Protein 7DF2 (pdb70)

Organism: Ramazzottius varieornatus (NCBI:txid947166)

B-factor: mean 29.35, std 10.43, range [14.62, 97.54]

Solvent-accessible surface area: 8679 Å² total; per-residue (Å²): 156,57,93,20,77,21,60,0,51,0,25,0,3,0,20,60,0,32,0,68,14,83,5,67,90,30,119,72,9,29,142,188,80,107,3,15,0,78,0,17,0,19,3,0,17,83,88,18,102,55,100,32,10,55,86,0,0,32,72,102,58,14,88,70,23,20,84,29,102,73,17,83,61,64,10,128,13,103,107,70,23,47,17,6,7,56,37,158,25,17,138,44,1,0,0,0,0,36,0,9,0,46,61,75,182,104,103,32,44,2,0,4,0,68,16,67,2,22,4,98,221,64,69,19,25,136,64,77,188,79,8,138,82,11,108,90,47,56,6,43,5,97,71,39,65,53,1,59,0,47,0,67,22,26,8,4,58,19,91,115,110,65,20,103,130,64,78,1,37,164

Nearest PDB structures (foldseek):
  7df2-assembly1_A  TM=1.006E+00  e=3.113E-34  Ramazzottius varieornatus
  7dbt-assembly2_B  TM=8.990E-01  e=1.710E-14  Ramazzottius varieornatus
  7dbu-assembly2_B  TM=8.997E-01  e=3.386E-14  Ramazzottius varieornatus
  7dbu-assembly1_A  TM=9.051E-01  e=5.726E-14  Ramazzottius varieornatus
  5mwf-assembly6_F  TM=4.921E-01  e=7.693E-05  Homo sapiens

Secondary structure (DSSP, 8-state):
-PPEEEEEEEEEEEEEEE-TTB-TTSSBSSSSS---EEEEEEEESS-TTSPSBTTTB-GGGSEEEEE-SS--SEEEEEEEEEEEEEEEEES-EEEEEEEEEEETTEEEEEEEEEEEE-SSSSPPBSSTTTPPPPPPEEEEBSS-TTSEEEEEEEEEE--GGGPPP-----

Foldseek 3Di:
DDKFFAKKKKKKWFFKWQLVQPFLVRHGQDDPAGFQKWKWKDWQQDQQPFDPDPRGFHRVPTHTQDGGGRDPSMGGTGDMDMAMDAGDIGAKIKIKMWMWGDPDVDTGGSFIWIDIDGDPPPHAAAADVPWDKDPWDFTAGPSGRVITTTMIMTMHHDDNVPHDDDDSHD

Radius of gyration: 16.41 Å; Cα contacts (8 Å, |Δi|>4): 483; chains: 1; bounding box: 31×44×43 Å

Structure (mmCIF, N/CA/C/O backbone):
data_7DF2
#
_entry.id   7DF2
#
_cell.length_a   62.916
_cell.length_b   62.916
_cell.length_c   100.499
_cell.angle_alpha   90.000
_cell.angle_beta   90.000
_cell.angle_gamma   90.000
#
_symmetry.space_group_name_H-M   'P 41 21 2'
#
loop_
_entity.id
_entity.type
_entity.pdbx_description
1 polymer 'C2 domain protein'
2 branched beta-D-glucopyranose-(1-1)-alpha-D-glucopyranose
3 non-polymer 'CALCIUM ION'
4 water water
#
loop_
_atom_site.group_PDB
_atom_site.id
_atom_site.type_symbol
_atom_site.label_atom_id
_atom_site.label_alt_id
_atom_site.label_comp_id
_atom_site.label_asym_id
_atom_site.label_entity_id
_atom_site.label_seq_id
_atom_site.pdbx_PDB_ins_code
_atom_site.Cartn_x
_atom_site.Cartn_y
_atom_site.Cartn_z
_atom_site.occupancy
_atom_site.B_iso_or_equiv
_atom_site.auth_seq_id
_atom_site.auth_comp_id
_atom_site.auth_asym_id
_atom_site.auth_atom_id
_atom_site.pdbx_PDB_model_num
ATOM 1 N N . TYR A 1 34 ? 10.92590 -4.18418 25.69953 1.000 46.57008 35 TYR A N 1
ATOM 2 C CA . TYR A 1 34 ? 10.28519 -3.67085 24.49142 1.000 46.51247 35 TYR A CA 1
ATOM 3 C C . TYR A 1 34 ? 11.09236 -4.03367 23.24580 1.000 35.07031 35 TYR A C 1
ATOM 4 O O . TYR A 1 34 ? 12.32013 -3.98678 23.27027 1.000 41.48000 35 TYR A O 1
ATOM 13 N N . PRO A 1 35 ? 10.39485 -4.37212 22.16289 1.000 36.07707 36 PRO A N 1
ATOM 14 C CA . PRO A 1 35 ? 11.07916 -4.85497 20.95754 1.000 36.69863 36 PRO A CA 1
ATOM 15 C C . PRO A 1 35 ? 11.89934 -3.77121 20.27834 1.000 45.03658 36 PRO A C 1
ATOM 16 O O . PRO A 1 35 ? 11.54833 -2.58934 20.28673 1.000 39.23934 36 PRO A O 1
ATOM 20 N N . LEU A 1 36 ? 13.00208 -4.19354 19.66568 1.000 34.01293 37 LEU A N 1
ATOM 21 C CA . LEU A 1 36 ? 13.84782 -3.27360 18.91684 1.000 36.64558 37 LEU A CA 1
ATOM 22 C C . LEU A 1 36 ? 13.20614 -2.97124 17.56670 1.000 45.27015 37 LEU A C 1
ATOM 23 O O . LEU A 1 36 ? 12.94122 -3.88430 16.77643 1.000 42.14026 37 LEU A O 1
ATOM 28 N N . ILE A 1 37 ? 12.95756 -1.69164 17.30668 1.000 34.92513 38 ILE A N 1
ATOM 29 C CA . ILE A 1 37 ? 12.39036 -1.22467 16.04734 1.000 34.38005 38 ILE A CA 1
ATOM 30 C C . ILE A 1 37 ? 13.53389 -0.69651 15.19491 1.000 32.18411 38 ILE A C 1
ATOM 31 O O . ILE A 1 37 ? 14.22767 0.24709 15.59115 1.000 36.72996 38 ILE A O 1
ATOM 36 N N . THR A 1 38 ? 13.75567 -1.31558 14.03712 1.000 37.45062 39 THR A N 1
ATOM 37 C CA . THR A 1 38 ? 14.84880 -0.92373 13.16183 1.000 37.33793 39 THR A CA 1
ATOM 38 C C . THR A 1 38 ? 14.30049 -0.66507 11.76720 1.000 37.06285 39 THR A C 1
ATOM 39 O O . THR A 1 38 ? 13.18542 -1.06623 11.42288 1.000 48.44040 39 THR A O 1
ATOM 43 N N . GLY A 1 39 ? 15.09896 0.02757 10.97416 1.000 43.21020 40 GLY A N 1
ATOM 44 C CA . GLY A 1 39 ? 14.71154 0.39153 9.63642 1.000 35.55312 40 GLY A CA 1
ATOM 45 C C . GLY A 1 39 ? 14.75885 1.89231 9.50543 1.000 27.79059 40 GLY A C 1
ATOM 46 O O . GLY A 1 39 ? 15.46684 2.57784 10.25266 1.000 28.97258 40 GLY A O 1
ATOM 47 N N . PHE A 1 40 ? 14.00363 2.41145 8.55013 1.000 30.59403 41 PHE A N 1
ATOM 48 C CA . PHE A 1 40 ? 13.93229 3.83731 8.27607 1.000 27.26005 41 PHE A CA 1
ATOM 49 C C . PHE A 1 40 ? 12.47951 4.24152 8.45469 1.000 26.88930 41 PHE A C 1
ATOM 50 O O . PHE A 1 40 ? 11.59845 3.72261 7.76363 1.000 24.34837 41 PHE A O 1
ATOM 58 N N . PHE A 1 41 ? 12.21010 5.09652 9.43511 1.000 24.72389 42 PHE A N 1
ATOM 59 C CA . PHE A 1 41 ? 10.82305 5.43791 9.69139 1.000 23.03565 42 PHE A CA 1
ATOM 60 C C . PHE A 1 41 ? 10.74146 6.85392 10.24802 1.000 22.72218 42 PHE A C 1
ATOM 61 O O . PHE A 1 41 ? 11.73907 7.44473 10.66841 1.000 22.52184 42 PHE A O 1
ATOM 69 N N . ARG A 1 42 ? 9.53506 7.39997 10.19647 1.000 24.51036 43 ARG A N 1
ATOM 70 C CA . ARG A 1 42 ? 9.25578 8.77101 10.58938 1.000 24.62426 43 ARG A CA 1
ATOM 71 C C . ARG A 1 42 ? 8.27890 8.72410 11.74796 1.000 22.06782 43 ARG A C 1
ATOM 72 O O . ARG A 1 42 ? 7.37627 7.88382 11.76285 1.000 22.01399 43 ARG A O 1
ATOM 80 N N . ILE A 1 43 ? 8.48974 9.58746 12.73787 1.000 21.69825 44 ILE A N 1
ATOM 81 C CA . ILE A 1 43 ? 7.60504 9.71633 13.88836 1.000 21.29526 44 ILE A CA 1
ATOM 82 C C . ILE A 1 43 ? 7.00127 11.10860 13.86303 1.000 18.40166 44 ILE A C 1
ATOM 83 O O . ILE A 1 43 ? 7.73431 12.09630 13.76901 1.000 20.89054 44 ILE A O 1
ATOM 88 N N . GLU A 1 44 ? 5.67628 11.18462 13.96083 1.000 20.58912 45 GLU A N 1
ATOM 89 C CA . GLU A 1 44 ? 4.96624 12.45125 14.09580 1.000 19.94601 45 GLU A CA 1
ATOM 90 C C . GLU A 1 44 ? 4.42225 12.55174 15.50713 1.000 21.04808 45 GLU A C 1
ATOM 91 O O . GLU A 1 44 ? 3.86200 11.58133 16.03272 1.000 20.81853 45 GLU A O 1
ATOM 97 N N . MET A 1 45 ? 4.61580 13.71349 16.12604 1.000 21.13277 46 MET A N 1
ATOM 98 C CA . MET A 1 45 ? 4.15635 13.98191 17.48214 1.000 18.07677 46 MET A CA 1
ATOM 99 C C . MET A 1 45 ? 3.20436 15.16494 17.43627 1.000 20.83554 46 MET A C 1
ATOM 100 O O . MET A 1 45 ? 3.59955 16.27306 17.05482 1.000 18.56161 46 MET A O 1
ATOM 105 N N . ASN A 1 46 ? 1.94968 14.92038 17.79511 1.000 19.02428 47 ASN A N 1
ATOM 106 C CA . ASN A 1 46 ? 0.89997 15.93311 17.78582 1.000 18.55462 47 ASN A CA 1
ATOM 107 C C . ASN A 1 46 ? 0.63291 16.34202 19.22767 1.000 19.14739 47 ASN A C 1
ATOM 108 O O . ASN A 1 46 ? 0.19144 15.51738 20.03996 1.000 19.91056 47 ASN A O 1
ATOM 113 N N . VAL A 1 47 ? 0.91814 17.59789 19.55384 1.000 18.98566 48 VAL A N 1
ATOM 114 C CA . VAL A 1 47 ? 0.61930 18.13535 20.87545 1.000 18.32465 48 VAL A CA 1
ATOM 115 C C . VAL A 1 47 ? -0.77486 18.74277 20.80280 1.000 17.50380 48 VAL A C 1
ATOM 116 O O . VAL A 1 47 ? -0.98383 19.77872 20.16772 1.000 17.84146 48 VAL A O 1
ATOM 120 N N . VAL A 1 48 ? -1.73948 18.07455 21.43676 1.000 17.02707 49 VAL A N 1
ATOM 121 C CA . VAL A 1 48 ? -3.14100 18.42783 21.25681 1.000 18.84440 49 VAL A CA 1
ATOM 122 C C . VAL A 1 48 ? -3.51428 19.61269 22.13308 1.000 19.00654 49 VAL A C 1
ATOM 123 O O . VAL A 1 48 ? -4.00392 20.63861 21.64790 1.000 16.95316 49 VAL A O 1
ATOM 127 N N A ARG A 1 49 ? -3.27158 19.49278 23.43496 0.696 19.47315 50 ARG A N 1
ATOM 128 N N B ARG A 1 49 ? -3.30843 19.47677 23.44143 0.304 19.42192 50 ARG A N 1
ATOM 129 C CA A ARG A 1 49 ? -3.58860 20.57270 24.35661 0.696 18.12561 50 ARG A CA 1
ATOM 130 C CA B ARG A 1 49 ? -3.64147 20.53206 24.38760 0.304 18.15910 50 ARG A CA 1
ATOM 131 C C A ARG A 1 49 ? -2.82440 20.34351 25.64870 0.696 15.53676 50 ARG A C 1
ATOM 132 C C B ARG A 1 49 ? -2.83764 20.31177 25.65919 0.304 15.72155 50 ARG A C 1
ATOM 133 O O A ARG A 1 49 ? -2.30313 19.25472 25.90199 0.696 19.09928 50 ARG A O 1
ATOM 134 O O B ARG A 1 49 ? -2.29528 19.22874 25.89383 0.304 19.02108 50 ARG A O 1
ATOM 149 N N A LEU A 1 50 ? -2.76180 21.39530 26.46116 0.696 18.63514 51 LEU A N 1
ATOM 150 N N B LEU A 1 50 ? -2.76439 21.36127 26.47562 0.304 18.66811 51 LEU A N 1
ATOM 151 C CA A LEU A 1 50 ? -2.00551 21.39376 27.70754 0.696 17.45979 51 LEU A CA 1
ATOM 152 C CA B LEU A 1 50 ? -1.99682 21.34732 27.71539 0.304 17.53721 51 LEU A CA 1
ATOM 153 C C A LEU A 1 50 ? -2.90876 21.95972 28.78893 0.696 19.35604 51 LEU A C 1
ATOM 154 C C B LEU A 1 50 ? -2.84619 21.96703 28.81264 0.304 19.40030 51 LEU A C 1
ATOM 155 O O A LEU A 1 50 ? -3.39922 23.08470 28.65206 0.696 19.80667 51 LEU A O 1
ATOM 156 O O B LEU A 1 50 ? -3.24177 23.13264 28.70666 0.304 19.60143 51 LEU A O 1
ATOM 165 N N . ASP A 1 51 ? -3.11718 21.19203 29.86202 1.000 19.93910 52 ASP A N 1
ATOM 166 C CA . ASP A 1 51 ? -3.89666 21.64712 31.01628 1.000 18.76660 52 ASP A CA 1
ATOM 167 C C . ASP A 1 51 ? -2.90647 22.01430 32.11277 1.000 17.48974 52 ASP A C 1
ATOM 168 O O . ASP A 1 51 ? -2.38851 21.13949 32.80614 1.000 20.02010 52 ASP A O 1
ATOM 173 N N . THR A 1 52 ? -2.61723 23.31124 32.24260 1.000 19.68619 53 THR A N 1
ATOM 174 C CA . THR A 1 52 ? -1.74367 23.78511 33.31376 1.000 19.50614 53 THR A CA 1
ATOM 175 C C . THR A 1 52 ? -2.45034 23.82471 34.66031 1.000 20.50229 53 THR A C 1
ATOM 176 O O . THR A 1 52 ? -1.78077 23.95578 35.69612 1.000 22.96747 53 THR A O 1
ATOM 180 N N . GLN A 1 53 ? -3.78309 23.76285 34.65905 1.000 20.43538 54 GLN A N 1
ATOM 181 C CA . GLN A 1 53 ? -4.61003 24.00947 35.83990 1.000 21.77487 54 GLN A CA 1
ATOM 182 C C . GLN A 1 53 ? -4.33468 25.37511 36.46362 1.000 26.42151 54 GLN A C 1
ATOM 183 O O . GLN A 1 53 ? -4.68543 25.61996 37.62970 1.000 24.00729 54 GLN A O 1
ATOM 189 N N . GLY A 1 54 ? -3.71549 26.26377 35.69448 1.000 19.59164 55 GLY A N 1
ATOM 190 C CA . GLY A 1 54 ? -3.34635 27.57880 36.16526 1.000 19.66573 55 GLY A CA 1
ATOM 191 C C . GLY A 1 54 ? -2.19649 27.61931 37.13598 1.000 20.33719 55 GLY A C 1
ATOM 192 O O . GLY A 1 54 ? -2.00124 28.65129 37.78217 1.000 21.34728 55 GLY A O 1
ATOM 193 N N . LYS A 1 55 ? -1.41043 26.54575 37.24528 1.000 18.47245 56 LYS A N 1
ATOM 194 C CA . LYS A 1 55 ? -0.44616 26.42673 38.32871 1.000 19.33024 56 LYS A CA 1
ATOM 195 C C . LYS A 1 55 ? 0.96080 26.14481 37.82221 1.000 19.51377 56 LYS A C 1
ATOM 196 O O . LYS A 1 55 ? 1.16402 25.45432 36.81586 1.000 21.51177 56 LYS A O 1
ATOM 202 N N . SER A 1 56 ? 1.92986 26.64979 38.58028 1.000 18.09368 57 SER A N 1
ATOM 203 C CA . SER A 1 56 ? 3.32658 26.29484 38.45050 1.000 18.57907 57 SER A CA 1
ATOM 204 C C . SER A 1 56 ? 3.54562 24.91377 39.07040 1.000 19.13438 57 SER A C 1
ATOM 205 O O . SER A 1 56 ? 2.67368 24.37330 39.75281 1.000 19.67855 57 SER A O 1
ATOM 208 N N . HIS A 1 57 ? 4.74590 24.35640 38.87779 1.000 18.61251 58 HIS A N 1
ATOM 209 C CA . HIS A 1 57 ? 5.01197 23.01148 39.38289 1.000 19.80448 58 HIS A CA 1
ATOM 210 C C . HIS A 1 57 ? 4.93334 22.93618 40.90634 1.000 21.88029 58 HIS A C 1
ATOM 211 O O . HIS A 1 57 ? 4.74544 21.83909 41.44843 1.000 25.34601 58 HIS A O 1
ATOM 218 N N . THR A 1 58 ? 5.07773 24.06845 41.60567 1.000 18.20015 59 THR A N 1
ATOM 219 C CA . THR A 1 58 ? 4.92995 24.10220 43.06378 1.000 18.03500 59 THR A CA 1
ATOM 220 C C . THR A 1 58 ? 3.49240 23.96335 43.52926 1.000 20.85239 59 THR A C 1
ATOM 221 O O . THR A 1 58 ? 3.26600 23.79268 44.73777 1.000 21.99019 59 THR A O 1
ATOM 225 N N . GLY A 1 59 ? 2.51770 24.11949 42.64128 1.000 19.87980 60 GLY A N 1
ATOM 226 C CA . GLY A 1 59 ? 1.13587 24.22445 43.05275 1.000 21.93889 60 GLY A CA 1
ATOM 227 C C . GLY A 1 59 ? 0.64215 25.63863 43.27800 1.000 20.71866 60 GLY A C 1
ATOM 228 O O . GLY A 1 59 ? -0.57704 25.83212 43.42228 1.000 22.56031 60 GLY A O 1
ATOM 229 N N . LEU A 1 60 ? 1.54320 26.62576 43.32881 1.000 18.29093 61 LEU A N 1
ATOM 230 C CA . LEU A 1 60 ? 1.14405 28.02350 43.32293 1.000 18.96821 61 LEU A CA 1
ATOM 231 C C . LEU A 1 60 ? 0.55665 28.38756 41.96291 1.000 18.18712 61 LEU A C 1
ATOM 232 O O . LEU A 1 60 ? 0.85076 27.74084 40.95300 1.000 21.08840 61 LEU A O 1
ATOM 237 N N . PRO A 1 61 ? -0.27954 29.42303 41.90036 1.000 17.69281 62 PRO A N 1
ATOM 238 C CA . PRO A 1 61 ? -0.69293 29.91808 40.58360 1.000 20.06484 62 PRO A CA 1
ATOM 239 C C . PRO A 1 61 ? 0.52065 30.43897 39.83260 1.000 17.35980 62 PRO A C 1
ATOM 240 O O . PRO A 1 61 ? 1.49597 30.89673 40.43748 1.000 19.29421 62 PRO A O 1
ATOM 244 N N . CYS A 1 62 ? 0.46482 30.34510 38.49928 1.000 19.64959 63 CYS A N 1
ATOM 245 C CA . CYS A 1 62 ? 1.55084 30.88604 37.68129 1.000 20.62730 63 CYS A CA 1
ATOM 246 C C . CYS A 1 62 ? 1.85757 32.32298 38.06178 1.000 19.18608 63 CYS A C 1
ATOM 247 O O . CYS A 1 62 ? 3.00028 32.66314 38.38036 1.000 21.35485 63 CYS A O 1
ATOM 250 N N . ASP A 1 63 ? 0.83073 33.17136 38.04394 1.000 18.66732 64 ASP A N 1
ATOM 251 C CA . ASP A 1 63 ? 0.92448 34.57504 38.42505 1.000 18.59822 64 ASP A CA 1
ATOM 252 C C . ASP A 1 63 ? -0.16636 34.86544 39.44117 1.000 19.49604 64 ASP A C 1
ATOM 253 O O . ASP A 1 63 ? -1.17808 34.16737 39.49391 1.000 23.32857 64 ASP A O 1
ATOM 258 N N . ILE A 1 64 ? 0.01925 35.92405 40.23194 1.000 20.21995 65 ILE A N 1
ATOM 259 C CA . ILE A 1 64 ? -0.94297 36.17257 41.30303 1.000 19.89129 65 ILE A CA 1
ATOM 260 C C . ILE A 1 64 ? -2.22046 36.82524 40.77749 1.000 24.20840 65 ILE A C 1
ATOM 261 O O . ILE A 1 64 ? -3.32802 36.44328 41.17608 1.000 27.42172 65 ILE A O 1
ATOM 266 N N . PHE A 1 65 ? -2.09753 37.78895 39.86423 1.000 26.67636 66 PHE A N 1
ATOM 267 C CA . PHE A 1 65 ? -3.23623 38.59994 39.44775 1.000 27.17284 66 PHE A CA 1
ATOM 268 C C . PHE A 1 65 ? -3.66918 38.37328 38.00990 1.000 30.76327 66 PHE A C 1
ATOM 269 O O . PHE A 1 65 ? -4.61148 39.03370 37.55656 1.000 29.49566 66 PHE A O 1
ATOM 277 N N . ASP A 1 66 ? -3.00885 37.48804 37.27000 1.000 22.79211 67 ASP A N 1
ATOM 278 C CA . ASP A 1 66 ? -3.47042 37.16719 35.92595 1.000 23.48184 67 ASP A CA 1
ATOM 279 C C . ASP A 1 66 ? -3.07168 35.72850 35.60931 1.000 23.48982 67 ASP A C 1
ATOM 280 O O . ASP A 1 66 ? -2.54141 35.01068 36.46201 1.000 22.19636 67 ASP A O 1
ATOM 285 N N . LYS A 1 67 ? -3.35552 35.29949 34.38109 1.000 23.23759 68 LYS A N 1
ATOM 286 C CA . LYS A 1 67 ? -3.24617 33.89508 34.01398 1.000 24.15354 68 LYS A CA 1
ATOM 287 C C . LYS A 1 67 ? -1.83057 33.53580 33.55679 1.000 19.11361 68 LYS A C 1
ATOM 288 O O . LYS A 1 67 ? -0.93801 34.38168 33.46022 1.000 21.54192 68 LYS A O 1
ATOM 294 N N A CYS A 1 68 ? -1.61314 32.24084 33.30295 0.695 19.18886 69 CYS A N 1
ATOM 295 N N B CYS A 1 68 ? -1.65152 32.25620 33.24768 0.305 19.26453 69 CYS A N 1
ATOM 296 C CA A CYS A 1 68 ? -0.28766 31.79576 32.89204 0.695 19.94035 69 CYS A CA 1
ATOM 297 C CA B CYS A 1 68 ? -0.37680 31.73055 32.79085 0.305 20.15595 69 CYS A CA 1
ATOM 298 C C A CYS A 1 68 ? 0.05979 32.37352 31.52090 0.695 21.88106 69 CYS A C 1
ATOM 299 C C B CYS A 1 68 ? 0.04317 32.38176 31.47601 0.305 21.83194 69 CYS A C 1
ATOM 300 O O A CYS A 1 68 ? -0.81163 32.65447 30.69792 0.695 21.19023 69 CYS A O 1
ATOM 301 O O B CYS A 1 68 ? -0.79246 32.72727 30.63979 0.305 21.27185 69 CYS A O 1
ATOM 306 N N . ASP A 1 69 ? 1.35860 32.53922 31.28148 1.000 17.56837 70 ASP A N 1
ATOM 307 C CA . ASP A 1 69 ? 1.90180 33.06957 30.02584 1.000 17.98532 70 ASP A CA 1
ATOM 308 C C . ASP A 1 69 ? 2.77803 31.99013 29.41441 1.000 20.07310 70 ASP A C 1
ATOM 309 O O . ASP A 1 69 ? 4.01446 32.05742 29.48417 1.000 19.04267 70 ASP A O 1
ATOM 314 N N . PRO A 1 70 ? 2.16675 30.96257 28.82666 1.000 19.98378 71 PRO A N 1
ATOM 315 C CA . PRO A 1 70 ? 2.90469 29.72893 28.54540 1.000 19.81152 71 PRO A CA 1
ATOM 316 C C . PRO A 1 70 ? 3.81285 29.85625 27.33208 1.000 19.79633 71 PRO A C 1
ATOM 317 O O . PRO A 1 70 ? 3.43301 30.39907 26.28742 1.000 21.28249 71 PRO A O 1
ATOM 321 N N . LYS A 1 71 ? 5.03635 29.37837 27.49894 1.000 17.48592 72 LYS A N 1
ATOM 322 C CA . LYS A 1 71 ? 5.90863 29.02540 26.39037 1.000 19.12208 72 LYS A CA 1
ATOM 323 C C . LYS A 1 71 ? 6.03536 27.51272 26.44495 1.000 18.16182 72 LYS A C 1
ATOM 324 O O . LYS A 1 71 ? 6.48658 26.96182 27.45777 1.000 18.99302 72 LYS A O 1
ATOM 330 N N . ILE A 1 72 ? 5.60711 26.84233 25.38213 1.000 16.15012 73 ILE A N 1
ATOM 331 C CA . ILE A 1 72 ? 5.51780 25.38845 25.35888 1.000 17.84993 73 ILE A CA 1
ATOM 332 C C . ILE A 1 72 ? 6.39732 24.88545 24.22848 1.000 18.31198 73 ILE A C 1
ATOM 333 O O . ILE A 1 72 ? 6.24385 25.31818 23.08302 1.000 19.13802 73 ILE A O 1
ATOM 338 N N . ILE A 1 73 ? 7.32419 23.98822 24.54987 1.000 16.88025 74 ILE A N 1
ATOM 339 C CA . ILE A 1 73 ? 8.30180 23.49356 23.58481 1.000 16.98985 74 ILE A CA 1
ATOM 340 C C . ILE A 1 73 ? 8.27380 21.97024 23.58788 1.000 18.72212 74 ILE A C 1
ATOM 341 O O . ILE A 1 73 ? 7.91521 21.33931 24.58575 1.000 18.81124 74 ILE A O 1
ATOM 346 N N . ALA A 1 74 ? 8.63419 21.37390 22.44765 1.000 17.47155 75 ALA A N 1
ATOM 347 C CA . ALA A 1 74 ? 8.48928 19.93438 22.26175 1.000 17.75539 75 ALA A CA 1
ATOM 348 C C . ALA A 1 74 ? 9.66163 19.36239 21.47602 1.000 17.51014 75 ALA A C 1
ATOM 349 O O . ALA A 1 74 ? 10.31773 20.05428 20.69087 1.000 19.65962 75 ALA A O 1
ATOM 351 N N . PHE A 1 75 ? 9.90236 18.06919 21.68891 1.000 18.47595 76 PHE A N 1
ATOM 352 C CA . PHE A 1 75 ? 10.99198 17.36309 21.02217 1.000 20.11736 76 PHE A CA 1
ATOM 353 C C . PHE A 1 75 ? 10.67826 15.87204 20.99282 1.000 21.11803 76 PHE A C 1
ATOM 354 O O . PHE A 1 75 ? 10.14950 15.33250 21.96851 1.000 19.78973 76 PHE A O 1
ATOM 362 N N . ILE A 1 76 ? 10.99938 15.21097 19.87719 1.000 17.66374 77 ILE A N 1
ATOM 363 C CA . ILE A 1 76 ? 10.91065 13.75444 19.78230 1.000 18.70928 77 ILE A CA 1
ATOM 364 C C . ILE A 1 76 ? 12.30194 13.21040 20.09238 1.000 21.35352 77 ILE A C 1
ATOM 365 O O . ILE A 1 76 ? 13.23557 13.40614 19.30291 1.000 22.07270 77 ILE A O 1
ATOM 370 N N . ASP A 1 77 ? 12.44802 12.53236 21.24043 1.000 20.72192 78 ASP A N 1
ATOM 371 C CA . ASP A 1 77 ? 13.75977 12.08771 21.73207 1.000 22.10292 78 ASP A CA 1
ATOM 372 C C . ASP A 1 77 ? 13.98089 10.62316 21.35415 1.000 24.94125 78 ASP A C 1
ATOM 373 O O . ASP A 1 77 ? 13.55772 9.70953 22.06926 1.000 24.91686 78 ASP A O 1
ATOM 378 N N . THR A 1 78 ? 14.69513 10.39816 20.25685 1.000 23.00993 79 THR A N 1
ATOM 379 C CA . THR A 1 78 ? 14.97613 9.04392 19.80355 1.000 27.02797 79 THR A CA 1
ATOM 380 C C . THR A 1 78 ? 16.24817 8.45750 20.40225 1.000 31.20996 79 THR A C 1
ATOM 381 O O . THR A 1 78 ? 16.55240 7.28899 20.13496 1.000 32.05479 79 THR A O 1
ATOM 385 N N . GLU A 1 79 ? 16.99203 9.22663 21.19070 1.000 28.95865 80 GLU A N 1
ATOM 386 C CA . GLU A 1 79 ? 18.33289 8.83997 21.62129 1.000 33.16033 80 GLU A CA 1
ATOM 387 C C . GLU A 1 79 ? 18.47537 8.64304 23.12248 1.000 33.41152 80 GLU A C 1
ATOM 388 O O . GLU A 1 79 ? 19.17482 7.71851 23.55296 1.000 32.93067 80 GLU A O 1
ATOM 394 N N . LYS A 1 80 ? 17.84666 9.48379 23.94722 1.000 26.90012 81 LYS A N 1
ATOM 395 C CA . LYS A 1 80 ? 18.06577 9.44385 25.39829 1.000 27.00195 81 LYS A CA 1
ATOM 396 C C . LYS A 1 80 ? 16.75597 9.38539 26.18878 1.000 27.17647 81 LYS A C 1
ATOM 397 O O . LYS A 1 80 ? 16.54535 10.16711 27.12272 1.000 31.57338 81 LYS A O 1
ATOM 403 N N . PRO A 1 81 ? 15.87076 8.42790 25.87637 1.000 28.93350 82 PRO A N 1
ATOM 404 C CA . PRO A 1 81 ? 14.51671 8.47292 26.44733 1.000 25.40929 82 PRO A CA 1
ATOM 405 C C . PRO A 1 81 ? 14.47336 8.27985 27.95097 1.000 29.64331 82 PRO A C 1
ATOM 406 O O . PRO A 1 81 ? 13.47760 8.65798 28.57951 1.000 32.45075 82 PRO A O 1
ATOM 410 N N . ASN A 1 82 ? 15.50468 7.69685 28.54559 1.000 33.02167 83 ASN A N 1
ATOM 411 C CA . ASN A 1 82 ? 15.50844 7.44781 29.97576 1.000 35.99503 83 ASN A CA 1
ATOM 412 C C . ASN A 1 82 ? 16.27700 8.49871 30.75711 1.000 37.19724 83 ASN A C 1
ATOM 413 O O . ASN A 1 82 ? 16.27470 8.45158 31.99071 1.000 41.19628 83 ASN A O 1
ATOM 418 N N . ASN A 1 83 ? 16.91101 9.45096 30.08088 1.000 31.48611 84 ASN A N 1
ATOM 419 C CA . ASN A 1 83 ? 17.73782 10.43714 30.75803 1.000 28.11400 84 ASN A CA 1
ATOM 420 C C . ASN A 1 83 ? 16.89830 11.60682 31.25391 1.000 38.30649 84 ASN A C 1
ATOM 421 O O . ASN A 1 83 ? 15.77810 11.84469 30.79217 1.000 34.52519 84 ASN A O 1
ATOM 426 N N . ASP A 1 84 ? 17.46967 12.34635 32.20274 1.000 31.75294 85 ASP A N 1
ATOM 427 C CA . ASP A 1 84 ? 16.77755 13.48129 32.79602 1.000 32.68723 85 ASP A CA 1
ATOM 428 C C . ASP A 1 84 ? 16.47766 14.54789 31.74874 1.000 30.21557 85 ASP A C 1
ATOM 429 O O . ASP A 1 84 ? 17.17693 14.67462 30.73934 1.000 33.81319 85 ASP A O 1
ATOM 434 N N . PHE A 1 85 ? 15.43588 15.33492 32.01653 1.000 30.28943 86 PHE A N 1
ATOM 435 C CA . PHE A 1 85 ? 15.17535 16.51913 31.21379 1.000 26.79381 86 PHE A CA 1
ATOM 436 C C . PHE A 1 85 ? 16.35518 17.47815 31.30450 1.000 30.13118 86 PHE A C 1
ATOM 437 O O . PHE A 1 85 ? 17.02182 17.58454 32.33952 1.000 30.39008 86 PHE A O 1
ATOM 445 N N . GLY A 1 86 ? 16.61512 18.17976 30.20512 1.000 23.75999 87 GLY A N 1
ATOM 446 C CA . GLY A 1 86 ? 17.75950 19.06467 30.14772 1.000 28.84222 87 GLY A CA 1
ATOM 447 C C . GLY A 1 86 ? 18.95387 18.42587 29.46347 1.000 35.87240 87 GLY A C 1
ATOM 448 O O . GLY A 1 86 ? 18.79515 17.53637 28.61705 1.000 30.64536 87 GLY A O 1
ATOM 449 N N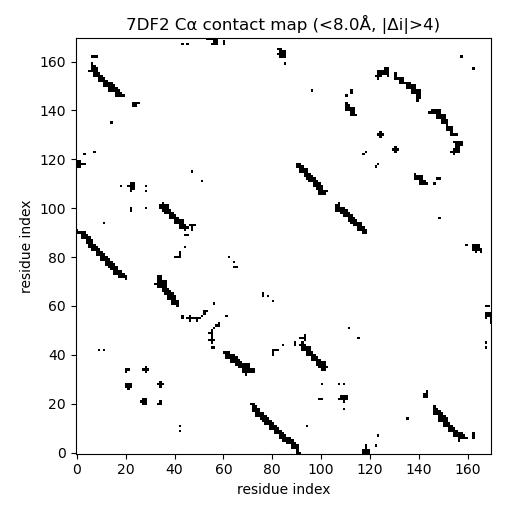 . GLY A 1 87 ? 20.16000 18.85746 29.84901 1.000 37.28521 88 GLY A N 1
ATOM 450 C CA . GLY A 1 87 ? 21.35972 18.48525 29.11434 1.000 39.36916 88 GLY A CA 1
ATOM 451 C C . GLY A 1 87 ? 21.63903 16.99610 29.07782 1.000 38.60584 88 GLY A C 1
ATOM 452 O O . GLY A 1 87 ? 22.32327 16.51737 28.16892 1.000 45.24295 88 GLY A O 1
ATOM 453 N N . ASP A 1 88 ? 21.11756 16.24152 30.05036 1.000 36.59470 89 ASP A N 1
ATOM 454 C CA . ASP A 1 88 ? 21.34765 14.79869 30.05869 1.000 39.70133 89 ASP A CA 1
ATOM 455 C C . ASP A 1 88 ? 20.68856 14.10077 28.87597 1.000 34.34093 89 ASP A C 1
ATOM 456 O O . ASP A 1 88 ? 21.11356 13.00414 28.49262 1.000 34.14806 89 ASP A O 1
ATOM 461 N N . SER A 1 89 ? 19.63920 14.69052 28.30579 1.000 34.01940 90 SER A N 1
ATOM 462 C CA . SER A 1 89 ? 18.95184 14.08899 27.16609 1.000 33.88689 90 SER A CA 1
ATOM 463 C C . SER A 1 89 ? 19.05906 14.96353 25.92618 1.000 34.34587 90 SER A C 1
ATOM 464 O O . SER A 1 89 ? 19.63127 14.53802 24.91441 1.000 31.79716 90 SER A O 1
ATOM 467 N N . VAL A 1 90 ? 18.52008 16.17491 25.98055 1.000 27.17901 91 VAL A N 1
ATOM 468 C CA . VAL A 1 90 ? 18.57117 17.12347 24.87619 1.000 28.98536 91 VAL A CA 1
ATOM 469 C C . VAL A 1 90 ? 18.40073 18.52193 25.45143 1.000 26.30522 91 VAL A C 1
ATOM 470 O O . VAL A 1 90 ? 17.44805 18.77065 26.20625 1.000 27.72407 91 VAL A O 1
ATOM 474 N N . PRO A 1 91 ? 19.29295 19.45490 25.12860 1.000 30.46021 92 PRO A N 1
ATOM 475 C CA . PRO A 1 91 ? 19.16170 20.81551 25.65643 1.000 29.88154 92 PRO A CA 1
ATOM 476 C C . PRO A 1 91 ? 17.85042 21.44592 25.21929 1.000 29.76199 92 PRO A C 1
ATOM 477 O O . PRO A 1 91 ? 17.38585 21.23577 24.09755 1.000 27.15719 92 PRO A O 1
ATOM 481 N N . TYR A 1 92 ? 17.25576 22.23002 26.12362 1.000 30.61325 93 TYR A N 1
ATOM 482 C CA . TYR A 1 92 ? 15.97485 22.86608 25.83022 1.000 29.04255 93 TYR A CA 1
ATOM 483 C C . TYR A 1 92 ? 16.05484 23.75049 24.59385 1.000 31.40582 93 TYR A C 1
ATOM 484 O O . TYR A 1 92 ? 15.05940 23.90584 23.87272 1.000 27.10061 93 TYR A O 1
ATOM 493 N N . SER A 1 93 ? 17.23399 24.31398 24.30997 1.000 29.43691 94 SER A N 1
ATOM 494 C CA . SER A 1 93 ? 17.39291 25.13542 23.11196 1.000 30.82062 94 SER A CA 1
ATOM 495 C C . SER A 1 93 ? 17.17009 24.35402 21.81970 1.000 29.01052 94 SER A C 1
ATOM 496 O O . SER A 1 93 ? 16.97510 24.96703 20.76633 1.000 31.27411 94 SER A O 1
ATOM 499 N N . ASN A 1 94 ? 17.20692 23.02560 21.86073 1.000 26.51674 95 ASN A N 1
ATOM 500 C CA . ASN A 1 94 ? 16.97291 22.22414 20.66756 1.000 28.57016 95 ASN A CA 1
ATOM 501 C C . ASN A 1 94 ? 15.51532 21.81431 20.4957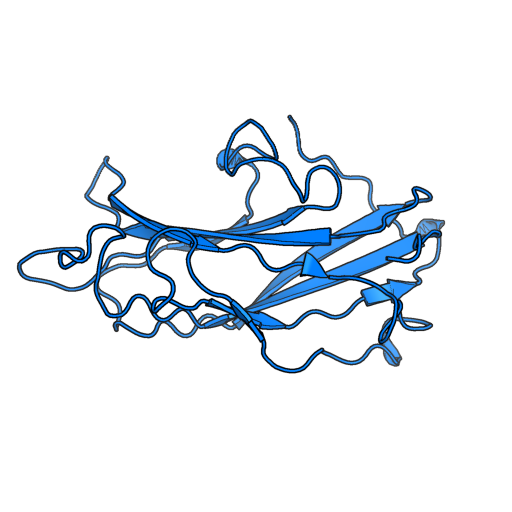3 1.000 25.60254 95 ASN A C 1
ATOM 502 O O . ASN A 1 94 ? 15.16767 21.24409 19.45447 1.000 25.59002 95 ASN A O 1
ATOM 507 N N . TYR A 1 95 ? 14.66322 22.07906 21.48253 1.000 27.36412 96 TYR A N 1
ATOM 508 C CA . TYR A 1 95 ? 13.24531 21.79656 21.31719 1.000 22.40932 96 TYR A CA 1
ATOM 509 C C . TYR A 1 95 ? 12.63335 22.75027 20.29220 1.000 21.79168 96 TYR A C 1
ATOM 510 O O . TYR A 1 95 ? 13.18108 23.81318 19.98084 1.000 23.59852 96 TYR A O 1
ATOM 519 N N . ILE A 1 96 ? 11.46126 22.37860 19.78990 1.000 21.66376 97 ILE A N 1
ATOM 520 C CA . ILE A 1 96 ? 10.69083 23.21633 18.87159 1.000 20.08280 97 ILE A CA 1
ATOM 521 C C . ILE A 1 96 ? 9.64670 23.98839 19.66938 1.000 20.27367 97 ILE A C 1
ATOM 522 O O . ILE A 1 96 ? 8.86170 23.38370 20.41183 1.000 21.20868 97 ILE A O 1
ATOM 527 N N . THR A 1 97 ? 9.59992 25.31350 19.49960 1.000 19.38714 98 THR A N 1
ATOM 528 C CA . THR A 1 97 ? 8.58999 26.12141 20.18627 1.000 18.25995 98 THR A CA 1
ATOM 529 C C . THR A 1 97 ? 7.24367 25.97771 19.47883 1.000 19.99813 98 THR A C 1
ATOM 530 O O . THR A 1 97 ? 7.13152 26.25057 18.27753 1.000 21.52327 98 THR A O 1
ATOM 534 N N . LEU A 1 98 ? 6.22414 25.54708 20.22230 1.000 18.22649 99 LEU A N 1
ATOM 535 C CA . LEU A 1 98 ? 4.87340 25.39640 19.70341 1.000 19.62534 99 LEU A CA 1
ATOM 536 C C . LEU A 1 98 ? 3.94843 26.53933 20.08961 1.000 20.52640 99 LEU A C 1
ATOM 537 O O . LEU A 1 98 ? 3.09367 26.93345 19.28713 1.000 21.23037 99 LEU A O 1
ATOM 542 N N . VAL A 1 99 ? 4.07846 27.05598 21.31232 1.000 18.56504 100 VAL A N 1
ATOM 543 C CA . VAL A 1 99 ? 3.23345 28.11490 21.84232 1.000 18.13751 100 VAL A CA 1
ATOM 544 C C . VAL A 1 99 ? 4.13091 29.12124 22.54326 1.000 18.84310 100 VAL A C 1
ATOM 545 O O . VAL A 1 99 ? 5.04315 28.74152 23.28474 1.000 19.77621 100 VAL A O 1
ATOM 549 N N . ASP A 1 100 ? 3.86704 30.40895 22.32549 1.000 19.14061 101 ASP A N 1
ATOM 550 C CA . ASP A 1 100 ? 4.55526 31.46017 23.08889 1.000 20.41312 101 ASP A CA 1
ATOM 551 C C . ASP A 1 100 ? 3.54127 32.58084 23.29620 1.000 28.81895 101 ASP A C 1
ATOM 552 O O . ASP A 1 100 ? 3.44572 33.50038 22.47186 1.000 28.80379 101 ASP A O 1
ATOM 557 N N . ALA A 1 101 ? 2.78661 32.49634 24.39407 1.000 20.12837 102 ALA A N 1
ATOM 558 C CA . ALA A 1 101 ? 1.55964 33.27487 24.52864 1.000 22.61159 102 ALA A CA 1
ATOM 559 C C . ALA A 1 101 ? 1.45512 33.89931 25.90810 1.000 22.26379 102 ALA A C 1
ATOM 560 O O . ALA A 1 101 ? 2.22347 33.58995 26.82616 1.000 25.11981 102 ALA A O 1
ATOM 562 N N . ASN A 1 102 ? 0.44854 34.76358 26.05719 1.000 23.27443 103 ASN A N 1
ATOM 563 C CA . ASN A 1 102 ? 0.25827 35.52939 27.28070 1.000 19.95060 103 ASN A CA 1
ATOM 564 C C . ASN A 1 102 ? -1.16967 35.40924 27.79005 1.000 23.51632 103 ASN A C 1
ATOM 565 O O . ASN A 1 102 ? -2.13161 35.48068 27.01160 1.000 23.18745 103 ASN A O 1
ATOM 570 N N . ASN A 1 103 ? -1.28236 35.22320 29.10630 1.000 19.03544 104 ASN A N 1
ATOM 571 C CA . ASN A 1 103 ? -2.54454 35.18240 29.84638 1.000 20.39070 104 ASN A CA 1
ATOM 572 C C . ASN A 1 103 ? -3.57295 34.28491 29.16092 1.000 28.18294 104 ASN A C 1
ATOM 573 O O . ASN A 1 103 ? -4.67068 34.70236 28.79494 1.000 28.13566 104 ASN A O 1
ATOM 578 N N . THR A 1 104 ? -3.20151 33.01754 29.02263 1.000 22.53438 105 THR A N 1
ATOM 579 C CA . THR A 1 104 ? -4.04844 32.05324 28.33417 1.000 25.53161 105 THR A CA 1
ATOM 580 C C . THR A 1 104 ? -4.98132 31.36407 29.32010 1.000 25.42130 105 THR A C 1
ATOM 581 O O . THR A 1 104 ? -4.73855 31.37006 30.52923 1.000 22.26213 105 THR A O 1
ATOM 585 N N . PRO A 1 105 ? -6.06198 30.74891 28.83554 1.000 24.79936 106 PRO A N 1
ATOM 586 C CA . PRO A 1 105 ? -6.87368 29.89023 29.70680 1.000 22.84290 106 PRO A CA 1
ATOM 587 C C . PRO A 1 105 ? -6.03010 28.75546 30.26753 1.000 23.28070 106 PRO A C 1
ATOM 588 O O . PRO A 1 105 ? -4.97420 28.41164 29.73135 1.000 23.67200 106 PRO A O 1
ATOM 592 N N . ASP A 1 106 ? -6.50556 28.18020 31.37304 1.000 22.42857 107 ASP A N 1
ATOM 593 C CA . ASP A 1 106 ? -5.76072 27.10168 32.01454 1.000 21.23619 107 ASP A CA 1
ATOM 594 C C . ASP A 1 106 ? -5.57115 25.91365 31.07794 1.000 23.18997 107 ASP A C 1
ATOM 595 O O . ASP A 1 106 ? -4.53239 25.24352 31.12134 1.000 23.26565 107 ASP A O 1
ATOM 600 N N . VAL A 1 107 ? -6.56386 25.62655 30.23650 1.000 21.80358 108 VAL A N 1
ATOM 601 C CA . VAL A 1 107 ? -6.43732 24.60515 29.19954 1.000 20.26970 108 VAL A CA 1
ATOM 602 C C . VAL A 1 107 ? -6.08359 25.31350 27.90324 1.000 21.40874 108 VAL A C 1
ATOM 603 O O . VAL A 1 107 ? -6.88084 26.09897 27.37270 1.000 21.96449 108 VAL A O 1
ATOM 607 N N . VAL A 1 108 ? -4.87947 25.04819 27.40502 1.000 18.87294 109 VAL A N 1
ATOM 608 C CA . VAL A 1 108 ? -4.35653 25.68656 26.20548 1.000 19.02998 109 VAL A CA 1
ATOM 609 C C . VAL A 1 108 ? -4.56033 24.72367 25.04467 1.000 18.37624 109 VAL A C 1
ATOM 610 O O . VAL A 1 108 ? -3.95891 23.64638 25.02198 1.000 18.46290 109 VAL A O 1
ATOM 614 N N . GLU A 1 109 ? -5.39110 25.10921 24.08070 1.000 21.76778 110 GLU A N 1
ATOM 615 C CA . GLU A 1 109 ? -5.56982 24.31431 22.86937 1.000 18.64274 110 GLU A CA 1
ATOM 616 C C . GLU A 1 109 ? -4.42982 24.60442 21.91025 1.000 19.38149 110 GLU A C 1
ATOM 617 O O . GLU A 1 109 ? -4.15872 25.76646 21.60344 1.000 23.07615 110 GLU A O 1
ATOM 623 N N . ILE A 1 110 ? -3.76570 23.54895 21.43427 1.000 16.89562 111 ILE A N 1
ATOM 624 C CA . ILE A 1 110 ? -2.48425 23.71203 20.74842 1.000 16.69111 111 ILE A CA 1
ATOM 625 C C . ILE A 1 110 ? -2.54253 23.15897 19.33041 1.000 18.90500 111 ILE A C 1
ATOM 626 O O . ILE A 1 110 ? -2.35680 23.90910 18.36851 1.000 22.43379 111 ILE A O 1
ATOM 631 N N . ASP A 1 111 ? -2.77540 21.85205 19.19996 1.000 17.77363 112 ASP A N 1
ATOM 632 C CA . ASP A 1 111 ? -2.80578 21.11844 17.91891 1.000 14.86739 112 ASP A CA 1
ATOM 633 C C . ASP A 1 111 ? -1.68809 21.54216 16.96846 1.000 19.71618 112 ASP A C 1
ATOM 634 O O . ASP A 1 111 ? -1.92093 21.91868 15.81820 1.000 20.04913 112 ASP A O 1
ATOM 639 N N . LYS A 1 112 ? -0.45219 21.44397 17.45379 1.000 18.50394 113 LYS A N 1
ATOM 640 C CA . LYS A 1 112 ? 0.71729 21.58304 16.59000 1.000 17.10815 113 LYS A CA 1
ATOM 641 C C . LYS A 1 112 ? 1.44198 20.24501 16.50562 1.000 22.61323 113 LYS A C 1
ATOM 642 O O . LYS A 1 112 ? 1.32093 19.38643 17.38618 1.000 19.93755 113 LYS A O 1
ATOM 648 N N . THR A 1 113 ? 2.22214 20.07070 15.43670 1.000 18.96221 114 THR A N 1
ATOM 649 C CA . THR A 1 113 ? 2.81414 18.76624 15.16003 1.000 19.57367 114 THR A CA 1
ATOM 650 C C . THR A 1 113 ? 4.26330 18.93341 14.72793 1.000 20.87850 114 THR A C 1
ATOM 651 O O . THR A 1 113 ? 4.57986 19.85300 13.96375 1.000 22.23465 114 THR A O 1
ATOM 655 N N . ILE A 1 114 ? 5.14114 18.05610 15.23479 1.000 16.79409 115 ILE A N 1
ATOM 656 C CA . ILE A 1 114 ? 6.53646 18.00654 14.81064 1.000 16.97338 115 ILE A CA 1
ATOM 657 C C . ILE A 1 114 ? 6.85053 16.57911 14.38252 1.000 17.78301 115 ILE A C 1
ATOM 658 O O . ILE A 1 114 ? 6.11197 15.63642 14.68246 1.000 20.19584 115 ILE A O 1
ATOM 663 N N . SER A 1 115 ? 7.93745 16.41988 13.62397 1.000 19.43326 116 SER A N 1
ATOM 664 C CA . SER A 1 115 ? 8.31672 15.06707 13.23817 1.000 19.45940 116 SER A CA 1
ATOM 665 C C . SER A 1 115 ? 9.83190 14.90337 13.22648 1.000 21.91357 116 SER A C 1
ATOM 666 O O . SER A 1 115 ? 10.59755 15.87213 13.16938 1.000 21.93688 116 SER A O 1
ATOM 669 N N . ARG A 1 116 ? 10.24629 13.63998 13.29863 1.000 19.90432 117 ARG A N 1
ATOM 670 C CA . ARG A 1 116 ? 11.65123 13.27403 13.31834 1.000 21.83907 117 ARG A CA 1
ATOM 671 C C . ARG A 1 116 ? 11.78671 11.86537 12.77298 1.000 20.71239 117 ARG A C 1
ATOM 672 O O . ARG A 1 116 ? 10.89679 11.03082 12.95500 1.000 22.26014 117 ARG A O 1
ATOM 680 N N . ASP A 1 117 ? 12.91542 11.60170 12.11559 1.000 21.62896 118 ASP A N 1
ATOM 681 C CA . ASP A 1 117 ? 13.14720 10.31816 11.47319 1.000 21.89243 118 ASP A CA 1
ATOM 682 C C . ASP A 1 117 ? 14.20078 9.50750 12.21145 1.000 20.99956 118 ASP A C 1
ATOM 683 O O . ASP A 1 117 ? 15.10803 10.05677 12.84689 1.000 24.57771 118 ASP A O 1
ATOM 688 N N . VAL A 1 118 ? 14.08646 8.18863 12.07696 1.000 19.58146 119 VAL A N 1
ATOM 689 C CA . VAL A 1 118 ? 15.09977 7.24357 12.53056 1.000 22.93054 119 VAL A CA 1
ATOM 690 C C . VAL A 1 118 ? 15.65630 6.59061 11.27588 1.000 29.04542 119 VAL A C 1
ATOM 691 O O . VAL A 1 118 ? 14.89624 6.03514 10.47550 1.000 29.41714 119 VAL A O 1
ATOM 695 N N . CYS A 1 119 ? 16.97089 6.65513 11.09400 1.000 27.34494 120 CYS A N 1
ATOM 696 C CA . CYS A 1 119 ? 17.56559 6.28552 9.80903 1.000 27.32742 120 CYS A CA 1
ATOM 697 C C . CYS A 1 119 ? 18.56637 5.13741 9.97532 1.000 26.88270 120 CYS A C 1
ATOM 698 O O . CYS A 1 119 ? 19.78022 5.34030 9.95212 1.000 34.06704 120 CYS A O 1
ATOM 701 N N . GLY A 1 120 ? 18.04437 3.92311 10.11291 1.000 28.95653 121 GLY A N 1
ATOM 702 C CA . GLY A 1 120 ? 18.85204 2.72680 10.11090 1.000 31.46847 121 GLY A CA 1
ATOM 703 C C . GLY A 1 120 ? 19.27906 2.26591 11.48323 1.000 35.17010 121 GLY A C 1
ATOM 704 O O . GLY A 1 120 ? 19.71862 1.12173 11.63072 1.000 32.91406 121 GLY A O 1
ATOM 705 N N A LYS A 1 121 ? 19.17820 3.12808 12.48827 0.510 30.36348 122 LYS A N 1
ATOM 706 N N B LYS A 1 121 ? 19.16698 3.12401 12.49181 0.490 30.36492 122 LYS A N 1
ATOM 707 C CA A LYS A 1 121 ? 19.42001 2.70802 13.85368 0.510 33.83482 122 LYS A CA 1
ATOM 708 C CA B LYS A 1 121 ? 19.42275 2.70959 13.85801 0.490 33.83118 122 LYS A CA 1
ATOM 709 C C A LYS A 1 121 ? 18.22442 1.90588 14.35811 0.510 39.22276 122 LYS A C 1
ATOM 710 C C B LYS A 1 121 ? 18.20176 1.98339 14.41319 0.490 39.18256 122 LYS A C 1
ATOM 711 O O A LYS A 1 121 ? 17.14640 1.89525 13.75432 0.510 44.59795 122 LYS A O 1
ATOM 712 O O B LYS A 1 121 ? 17.08615 2.10101 13.89705 0.490 45.10209 122 LYS A O 1
ATOM 723 N N . GLY A 1 122 ? 18.42911 1.20509 15.46406 1.000 34.61956 123 GLY A N 1
ATOM 724 C CA . GLY A 1 122 ? 17.36615 0.48367 16.13781 1.000 31.77921 123 GLY A CA 1
ATOM 725 C C . GLY A 1 122 ? 17.04732 1.19521 17.43796 1.000 30.05340 123 GLY A C 1
ATOM 726 O O . GLY A 1 122 ? 17.95081 1.65684 18.13866 1.000 40.23278 123 GLY A O 1
ATOM 727 N N A VAL A 1 123 ? 15.75561 1.28291 17.74405 0.215 29.94359 124 VAL A N 1
ATOM 728 N N B VAL A 1 123 ? 15.75686 1.29990 17.75250 0.785 29.75937 124 VAL A N 1
ATOM 729 C CA A VAL A 1 123 ? 15.26294 1.97900 18.92509 0.215 28.64152 124 VAL A CA 1
ATOM 730 C CA B VAL A 1 123 ? 15.32795 1.87513 19.02198 0.785 28.16224 124 VAL A CA 1
ATOM 731 C C A VAL A 1 123 ? 14.21209 1.10624 19.59700 0.215 29.16038 124 VAL A C 1
ATOM 732 C C B VAL A 1 123 ? 14.28332 0.97377 19.65803 0.785 28.66491 124 VAL A C 1
ATOM 733 O O A VAL A 1 123 ? 13.37992 0.48873 18.92373 0.215 32.85449 124 VAL A O 1
ATOM 734 O O B VAL A 1 123 ? 13.53157 0.27202 18.97309 0.785 33.14051 124 VAL A O 1
ATOM 741 N N A ARG A 1 124 ? 14.25662 1.04919 20.92835 0.215 31.20603 125 ARG A N 1
ATOM 742 N N B ARG A 1 124 ? 14.24426 1.00040 20.99096 0.785 31.09233 125 ARG A N 1
ATOM 743 C CA A ARG A 1 124 ? 13.24018 0.35935 21.71311 0.215 33.97900 125 ARG A CA 1
ATOM 744 C CA B ARG A 1 124 ? 13.21225 0.32545 21.76399 0.785 34.06833 125 ARG A CA 1
ATOM 745 C C A ARG A 1 124 ? 12.20101 1.30242 22.29817 0.215 29.83296 125 ARG A C 1
ATOM 746 C C B ARG A 1 124 ? 12.20728 1.27873 22.38253 0.785 29.55999 125 ARG A C 1
ATOM 747 O O A ARG A 1 124 ? 11.03547 0.91766 22.43390 0.215 33.91090 125 ARG A O 1
ATOM 748 O O B ARG A 1 124 ? 11.06913 0.87721 22.62302 0.785 34.24734 125 ARG A O 1
ATOM 763 N N . LYS A 1 125 ? 12.60111 2.52473 22.63809 1.000 33.83914 126 LYS A N 1
ATOM 764 C CA . LYS A 1 125 ? 11.73696 3.51332 23.27002 1.000 29.43862 126 LYS A CA 1
ATOM 765 C C . LYS A 1 125 ? 12.03430 4.87793 22.67400 1.000 28.54320 126 LYS A C 1
ATOM 766 O O . LYS A 1 125 ? 13.20116 5.26228 22.55684 1.000 29.97818 126 LYS A O 1
ATOM 772 N N . ILE A 1 126 ? 10.98823 5.62082 22.32359 1.000 28.89790 127 ILE A N 1
ATOM 773 C CA . ILE A 1 126 ? 11.12600 7.00014 21.87508 1.000 23.11046 127 ILE A CA 1
ATOM 774 C C . ILE A 1 126 ? 10.34257 7.87886 22.83593 1.000 22.74154 127 ILE A C 1
ATOM 775 O O . ILE A 1 126 ? 9.15420 7.63699 23.07771 1.000 26.17114 127 ILE A O 1
ATOM 780 N N . ALA A 1 127 ? 10.99963 8.89161 23.37744 1.000 21.09919 128 ALA A N 1
ATOM 781 C CA . ALA A 1 127 ? 10.39315 9.75290 24.38661 1.000 24.21472 128 ALA A CA 1
ATOM 782 C C . ALA A 1 127 ? 9.84643 11.00888 23.72384 1.000 22.48661 128 ALA A C 1
ATOM 783 O O . ALA A 1 127 ? 10.61179 11.81099 23.17969 1.000 22.55112 128 ALA A O 1
ATOM 785 N N . MET A 1 128 ? 8.53007 11.17372 23.76496 1.000 19.61964 129 MET A N 1
ATOM 786 C CA . MET A 1 128 ? 7.92816 12.46072 23.43610 1.000 19.82168 129 MET A CA 1
ATOM 787 C C . MET A 1 128 ? 8.13747 13.37756 24.63537 1.000 20.04565 129 MET A C 1
ATOM 788 O O . MET A 1 128 ? 7.72542 13.03598 25.74968 1.000 22.46248 129 MET A O 1
ATOM 793 N N . ARG A 1 129 ? 8.82303 14.50268 24.42648 1.000 17.64052 130 ARG A N 1
ATOM 794 C CA . ARG A 1 129 ? 9.18751 15.41596 25.50863 1.000 15.64726 130 ARG A CA 1
ATOM 795 C C . ARG A 1 129 ? 8.49120 16.74996 25.28443 1.000 19.59712 130 ARG A C 1
ATOM 796 O O . ARG A 1 129 ? 8.51733 17.28592 24.17380 1.000 18.75345 130 ARG A O 1
ATOM 804 N N . VAL A 1 130 ? 7.88085 17.29301 26.34007 1.000 17.08234 131 VAL A N 1
ATOM 805 C CA . VAL A 1 130 ? 7.28775 18.62440 26.30120 1.000 18.36540 131 VAL A CA 1
ATOM 806 C C . VAL A 1 130 ? 7.71865 19.36275 27.55647 1.000 15.60074 131 VAL A C 1
ATOM 807 O O . VAL A 1 130 ? 7.74224 18.78605 28.65083 1.000 17.66215 131 VAL A O 1
ATOM 811 N N . ARG A 1 131 ? 8.07520 20.62898 27.40061 1.000 15.69992 132 ARG A N 1
ATOM 812 C CA . ARG A 1 131 ? 8.33463 21.48073 28.55498 1.000 18.83660 132 ARG A CA 1
ATOM 813 C C . ARG A 1 131 ? 7.47248 22.72954 28.45738 1.000 19.36455 132 ARG A C 1
ATOM 814 O O . ARG A 1 131 ? 7.40971 23.37744 27.40450 1.000 18.07223 132 ARG A O 1
ATOM 822 N N . ALA A 1 132 ? 6.80658 23.06649 29.55582 1.000 19.75819 133 ALA A N 1
ATOM 823 C CA . ALA A 1 132 ? 5.98554 24.26337 29.62603 1.000 16.85997 133 ALA A CA 1
ATOM 824 C C . ALA A 1 132 ? 6.49258 25.14680 30.75255 1.000 17.31763 133 ALA A C 1
ATOM 825 O O . ALA A 1 132 ? 6.70498 24.66977 31.86974 1.000 19.70661 133 ALA A O 1
ATOM 827 N N . ILE A 1 133 ? 6.68739 26.43164 30.46247 1.000 18.70262 134 ILE A N 1
ATOM 828 C CA . ILE A 1 133 ? 7.03722 27.40534 31.49405 1.000 17.46165 134 ILE A CA 1
ATOM 829 C C . ILE A 1 133 ? 6.08613 28.58219 31.36027 1.000 18.78039 134 ILE A C 1
ATOM 830 O O . ILE A 1 133 ? 5.51350 28.83845 30.29877 1.000 18.98824 134 ILE A O 1
ATOM 835 N N . ASP A 1 134 ? 5.90410 29.28142 32.47220 1.000 18.11100 135 ASP A N 1
ATOM 836 C CA . ASP A 1 134 ? 5.20697 30.55906 32.49072 1.000 17.57855 135 ASP A CA 1
ATOM 837 C C . ASP A 1 134 ? 6.25843 31.65378 32.37628 1.000 18.58325 135 ASP A C 1
ATOM 838 O O . ASP A 1 134 ? 7.19808 31.69930 33.17557 1.000 19.63910 135 ASP A O 1
ATOM 843 N N A LYS A 1 135 ? 6.11623 32.52233 31.37859 0.477 18.48976 136 LYS A N 1
ATOM 844 N N B LYS A 1 135 ? 6.12019 32.51812 31.37409 0.523 18.47844 136 LYS A N 1
ATOM 845 C CA A LYS A 1 135 ? 7.06373 33.61688 31.23074 0.477 19.51612 136 LYS A CA 1
ATOM 846 C CA B LYS A 1 135 ? 7.06199 33.61831 31.23345 0.523 19.50684 136 LYS A CA 1
ATOM 847 C C A LYS A 1 135 ? 6.80810 34.67351 32.29847 0.477 21.02952 136 LYS A C 1
ATOM 848 C C B LYS A 1 135 ? 6.80500 34.66396 32.31051 0.523 21.01693 136 LYS A C 1
ATOM 849 O O A LYS A 1 135 ? 5.66794 35.10720 32.49708 0.477 19.85905 136 LYS A O 1
ATOM 850 O O B LYS A 1 135 ? 5.66224 35.08341 32.52415 0.523 19.85430 136 LYS A O 1
ATOM 861 N N . ASP A 1 136 ? 7.87081 35.07817 32.98568 1.000 20.35046 137 ASP A N 1
ATOM 862 C CA . ASP A 1 136 ? 7.84743 36.17742 33.94796 1.000 21.09298 137 ASP A CA 1
ATOM 863 C C . ASP A 1 136 ? 8.88936 37.18793 33.47494 1.000 21.46180 137 ASP A C 1
ATOM 864 O O . ASP A 1 136 ? 9.96411 37.31526 34.07281 1.000 23.46669 137 ASP A O 1
ATOM 869 N N . GLY A 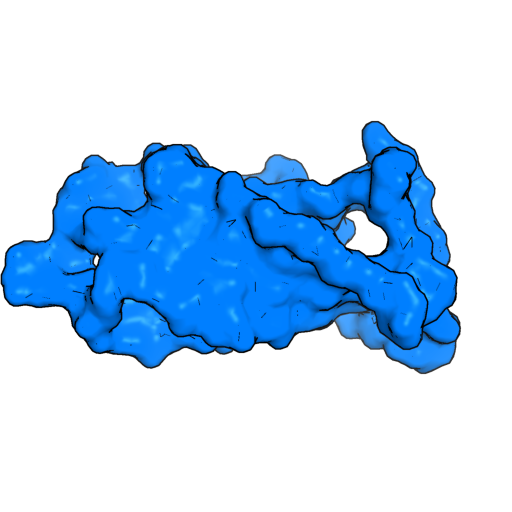1 137 ? 8.58620 37.86409 32.37311 1.000 29.24152 138 GLY A N 1
ATOM 870 C CA . GLY A 1 137 ? 9.56478 38.72908 31.73573 1.000 26.32256 138 GLY A CA 1
ATOM 871 C C . GLY A 1 137 ? 10.79057 37.94811 31.31670 1.000 24.62672 138 GLY A C 1
ATOM 872 O O . GLY A 1 137 ? 10.71034 36.98801 30.54433 1.000 27.18155 138 GLY A O 1
ATOM 873 N N . LEU A 1 138 ? 11.95284 38.34004 31.84907 1.000 22.93316 139 LEU A N 1
ATOM 874 C CA . LEU A 1 138 ? 13.20246 37.66544 31.52707 1.000 25.43706 139 LEU A CA 1
ATOM 875 C C . LEU A 1 138 ? 13.35415 36.32449 32.21969 1.000 27.65370 139 LEU A C 1
ATOM 876 O O . LEU A 1 138 ? 14.29744 35.59604 31.90346 1.000 30.39597 139 LEU A O 1
ATOM 881 N N . ASN A 1 139 ? 12.47452 35.98878 33.15760 1.000 27.30711 140 ASN A N 1
ATOM 882 C CA . ASN A 1 139 ? 12.64535 34.80974 33.99192 1.000 24.59193 140 ASN A CA 1
ATOM 883 C C . ASN A 1 139 ? 11.56965 33.77952 33.68564 1.000 27.56768 140 ASN A C 1
ATOM 884 O O . ASN A 1 139 ? 10.44544 34.12276 33.30829 1.000 31.67774 140 ASN A O 1
ATOM 889 N N . ASP A 1 140 ? 11.94758 32.51347 33.81232 1.000 24.94682 141 ASP A N 1
ATOM 890 C CA . ASP A 1 140 ? 11.06517 31.38245 33.57137 1.000 25.59154 141 ASP A CA 1
ATOM 891 C C . ASP A 1 140 ? 10.47562 30.91867 34.89287 1.000 22.85915 141 ASP A C 1
ATOM 892 O O . ASP A 1 140 ? 11.15494 30.92182 35.91856 1.000 26.18848 141 ASP A O 1
ATOM 897 N N . ASP A 1 141 ? 9.22332 30.48771 34.85021 1.000 18.70496 142 ASP A N 1
ATOM 898 C CA . ASP A 1 141 ? 8.48382 29.98711 36.00764 1.000 19.07945 142 ASP A CA 1
ATOM 899 C C . ASP A 1 141 ? 7.97189 28.61695 35.56857 1.000 19.62344 142 ASP A C 1
ATOM 900 O O . ASP A 1 141 ? 7.01840 28.54185 34.79174 1.000 21.68249 142 ASP A O 1
ATOM 905 N N . LYS A 1 142 ? 8.61504 27.53983 36.02680 1.000 18.84665 143 LYS A N 1
ATOM 906 C CA . LYS A 1 142 ? 8.34550 26.22389 35.44640 1.000 15.84845 143 LYS A CA 1
ATOM 907 C C . LYS A 1 142 ? 6.91951 25.75704 35.72872 1.000 18.92629 143 LYS A C 1
ATOM 908 O O . LYS A 1 142 ? 6.44442 25.79231 36.87549 1.000 19.16078 143 LYS A O 1
ATOM 914 N N . ILE A 1 143 ? 6.22151 25.34839 34.66554 1.000 16.97385 144 ILE A N 1
ATOM 915 C CA . ILE A 1 143 ? 4.93462 24.68380 34.81496 1.000 14.62217 144 ILE A CA 1
ATOM 916 C C . ILE A 1 143 ? 5.21725 23.20128 34.99067 1.000 19.51530 144 ILE A C 1
ATOM 917 O O . ILE A 1 143 ? 4.97817 22.65150 36.07048 1.000 20.69257 144 ILE A O 1
ATOM 922 N N . ASP A 1 144 ? 5.75969 22.54483 33.96512 1.000 17.49480 145 ASP A N 1
ATOM 923 C CA . ASP A 1 144 ? 6.19924 21.16579 34.14978 1.000 18.27283 145 ASP A CA 1
ATOM 924 C C . ASP A 1 144 ? 6.96968 20.69237 32.92878 1.000 16.90892 145 ASP A C 1
ATOM 925 O O . ASP A 1 144 ? 6.95931 21.32468 31.86589 1.000 19.61460 145 ASP A O 1
ATOM 930 N N . ASN A 1 145 ? 7.65741 19.56430 33.12239 1.000 19.10860 146 ASN A N 1
ATOM 931 C CA . ASN A 1 145 ? 8.16714 18.72279 32.04737 1.000 19.02575 146 ASN A CA 1
ATOM 932 C C . ASN A 1 145 ? 7.25659 17.50322 31.92733 1.000 20.38367 146 ASN A C 1
ATOM 933 O O . ASN A 1 145 ? 6.75992 16.98219 32.93097 1.000 21.41826 146 ASN A O 1
ATOM 938 N N . TYR A 1 146 ? 7.04416 17.04195 30.69790 1.000 19.49037 147 TYR A N 1
ATOM 939 C CA . TYR A 1 146 ? 6.15318 15.92021 30.42200 1.000 18.28574 147 TYR A CA 1
ATOM 940 C C . TYR A 1 146 ? 6.88663 14.95454 29.50547 1.000 23.34611 147 TYR A C 1
ATOM 941 O O . TYR A 1 146 ? 7.46952 15.38505 28.51065 1.000 19.07046 147 TYR A O 1
ATOM 950 N N . LYS A 1 147 ? 6.87752 13.66421 29.84043 1.000 22.30094 148 LYS A N 1
ATOM 951 C CA . LYS A 1 147 ? 7.52546 12.65693 29.00343 1.000 23.26447 148 LYS A CA 1
ATOM 952 C C . LYS A 1 147 ? 6.62006 11.44540 28.87056 1.000 29.23039 148 LYS A C 1
ATOM 953 O O . LYS A 1 147 ? 6.13189 10.91264 29.87224 1.000 26.71159 148 LYS A O 1
ATOM 959 N N A CYS A 1 148 ? 6.43264 11.01531 27.62733 0.561 23.14796 149 CYS A N 1
ATOM 960 N N B CYS A 1 148 ? 6.38934 11.00546 27.63727 0.439 23.16208 149 CYS A N 1
ATOM 961 C CA A CYS A 1 148 ? 5.57150 9.91185 27.23606 0.561 22.19075 149 CYS A CA 1
ATOM 962 C CA B CYS A 1 148 ? 5.59004 9.81050 27.41108 0.439 22.18402 149 CYS A CA 1
ATOM 963 C C A CYS A 1 148 ? 6.37096 9.04370 26.27465 0.561 24.17815 149 CYS A C 1
ATOM 964 C C B CYS A 1 148 ? 6.17559 9.02228 26.24798 0.439 24.34910 149 CYS A C 1
ATOM 965 O O A CYS A 1 148 ? 7.00649 9.57310 25.35808 0.561 23.66475 149 CYS A O 1
ATOM 966 O O B CYS A 1 148 ? 6.42482 9.57484 25.17200 0.439 21.66302 149 CYS A O 1
ATOM 971 N N . HIS A 1 149 ? 6.36351 7.72602 26.47709 1.000 21.61221 150 HIS A N 1
ATOM 972 C CA . HIS A 1 149 ? 7.15779 6.85008 25.62807 1.000 24.59670 150 HIS A CA 1
ATOM 973 C C . HIS A 1 149 ? 6.34713 6.20078 24.51514 1.000 24.81309 150 HIS A C 1
ATOM 974 O O . HIS A 1 149 ? 5.22025 5.74971 24.72258 1.000 29.97271 150 HIS A O 1
ATOM 981 N N . ILE A 1 150 ? 6.94797 6.13034 23.33672 1.000 24.41061 151 ILE A N 1
ATOM 982 C CA . ILE A 1 150 ? 6.44545 5.31108 22.24488 1.000 24.13753 151 ILE A CA 1
ATOM 983 C C . ILE A 1 150 ? 7.23608 4.01085 22.25845 1.000 25.33927 151 ILE A C 1
ATOM 984 O O . ILE A 1 150 ? 8.47334 4.03050 22.29714 1.000 26.93398 151 ILE A O 1
ATOM 989 N N . THR A 1 151 ? 6.52659 2.88461 22.24964 1.000 29.19511 152 THR A N 1
ATOM 990 C CA . THR A 1 151 ? 7.13967 1.56819 22.14591 1.000 31.47798 152 THR A CA 1
ATOM 991 C C . THR A 1 151 ? 6.37060 0.76094 21.10766 1.000 36.88878 152 THR A C 1
ATOM 992 O O . THR A 1 151 ? 5.23450 1.09105 20.75068 1.000 32.89267 152 THR A O 1
ATOM 996 N N . GLY A 1 152 ? 6.99976 -0.30921 20.62177 1.000 33.16062 153 GLY A N 1
ATOM 997 C CA . GLY A 1 152 ? 6.54208 -0.96538 19.41498 1.000 30.91633 153 GLY A CA 1
ATOM 998 C C . GLY A 1 152 ? 5.92550 -2.34061 19.53204 1.000 36.27116 153 GLY A C 1
ATOM 999 O O . GLY A 1 152 ? 5.73714 -2.99852 18.50395 1.000 38.29087 153 GLY A O 1
ATOM 1000 N N . GLU A 1 153 ? 5.59809 -2.80572 20.73890 1.000 39.37170 154 GLU A N 1
ATOM 1001 C CA . GLU A 1 153 ? 5.07120 -4.16144 20.86808 1.000 53.53381 154 GLU A CA 1
ATOM 1002 C C . GLU A 1 153 ? 3.66911 -4.26967 20.26935 1.000 50.47128 154 GLU A C 1
ATOM 1003 O O . GLU A 1 153 ? 3.42808 -5.10288 19.38800 1.000 54.81336 154 GLU A O 1
ATOM 1009 N N . ARG A 1 154 ? 2.74542 -3.39958 20.68624 1.000 41.95990 155 ARG A N 1
ATOM 1010 C CA . ARG A 1 154 ? 1.37763 -3.47529 20.18377 1.000 45.01296 155 ARG A CA 1
ATOM 1011 C C . ARG A 1 154 ? 1.24347 -2.82365 18.81634 1.000 48.12775 155 ARG A C 1
ATOM 1012 O O . ARG A 1 154 ? 0.58708 -3.37157 17.92346 1.000 50.23871 155 ARG A O 1
ATOM 1020 N N . ASN A 1 155 ? 1.86798 -1.66324 18.63678 1.000 43.44967 156 ASN A N 1
ATOM 1021 C CA . ASN A 1 155 ? 1.59989 -0.76958 17.51129 1.000 40.03523 156 ASN A CA 1
ATOM 1022 C C . ASN A 1 155 ? 2.93375 -0.38151 16.88535 1.000 41.33141 156 ASN A C 1
ATOM 1023 O O . ASN A 1 155 ? 3.44900 0.71795 17.12444 1.000 34.78955 156 ASN A O 1
ATOM 1028 N N . PRO A 1 156 ? 3.53693 -1.26906 16.09722 1.000 35.69680 157 PRO A N 1
ATOM 1029 C CA . PRO A 1 156 ? 4.80868 -0.93649 15.44453 1.000 28.94635 157 PRO A CA 1
ATOM 1030 C C . PRO A 1 156 ? 4.58267 0.04014 14.30370 1.000 28.37235 157 PRO A C 1
ATOM 1031 O O . PRO A 1 156 ? 3.42906 0.29718 13.92272 1.000 30.38510 157 PRO A O 1
ATOM 1035 N N . PRO A 1 157 ? 5.64994 0.60878 13.74057 1.000 29.37091 158 PRO A N 1
ATOM 1036 C CA . PRO A 1 157 ? 5.48546 1.54970 12.62481 1.000 24.89933 158 PRO A CA 1
ATOM 1037 C C . PRO A 1 157 ? 4.65048 0.95541 11.50146 1.000 37.29216 158 PRO A C 1
ATOM 1038 O O . PRO A 1 157 ? 4.80583 -0.21219 11.13838 1.000 31.35263 158 PRO A O 1
ATOM 1042 N N . ALA A 1 158 ? 3.75645 1.77375 10.95331 1.000 30.85019 159 ALA A N 1
ATOM 1043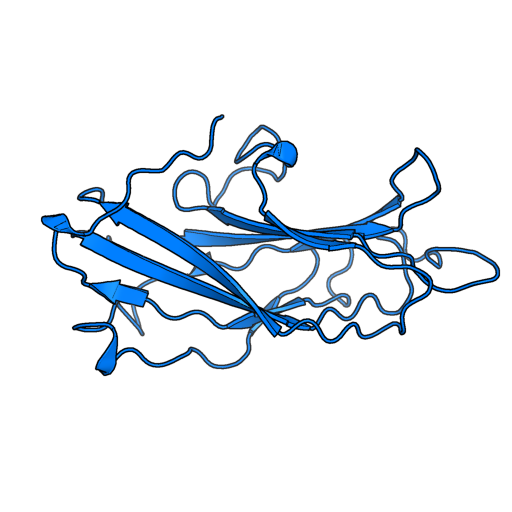 C CA . ALA A 1 158 ? 2.91709 1.34177 9.84737 1.000 35.71867 159 ALA A CA 1
ATOM 1044 C C . ALA A 1 158 ? 3.73691 1.21786 8.56020 1.000 30.97589 159 ALA A C 1
ATOM 1045 O O . ALA A 1 158 ? 4.89096 1.65138 8.47248 1.000 31.49430 159 ALA A O 1
ATOM 1047 N N . GLU A 1 159 ? 3.10861 0.62440 7.53648 1.000 38.24168 160 GLU A N 1
ATOM 1048 C CA . GLU A 1 159 ? 3.81680 0.33578 6.28861 1.000 41.57640 160 GLU A CA 1
ATOM 1049 C C . GLU A 1 159 ? 4.26866 1.60519 5.57975 1.000 34.42490 160 GLU A C 1
ATOM 1050 O O . GLU A 1 159 ? 5.33529 1.62770 4.95315 1.000 33.06836 160 GLU A O 1
ATOM 1056 N N . ASN A 1 160 ? 3.46181 2.65921 5.63317 1.000 30.84570 161 ASN A N 1
ATOM 1057 C CA . ASN A 1 160 ? 3.79417 3.89669 4.94399 1.000 25.11405 161 ASN A CA 1
ATOM 1058 C C . ASN A 1 160 ? 2.92530 5.01249 5.50773 1.000 24.32710 161 ASN A C 1
ATOM 1059 O O . ASN A 1 160 ? 2.01929 4.77355 6.31496 1.000 29.66732 161 ASN A O 1
ATOM 1064 N N . GLU A 1 161 ? 3.19530 6.23551 5.03757 1.000 28.25540 162 GLU A N 1
ATOM 1065 C CA . GLU A 1 161 ? 2.49446 7.42088 5.53618 1.000 27.38017 162 GLU A CA 1
ATOM 1066 C C . GLU A 1 161 ? 0.99380 7.32771 5.31073 1.000 31.54747 162 GLU A C 1
ATOM 1067 O O . GLU A 1 161 ? 0.20276 7.76467 6.15313 1.000 29.82632 162 GLU A O 1
ATOM 1073 N N . LYS A 1 162 ? 0.57688 6.77689 4.17430 1.000 31.54717 163 LYS A N 1
ATOM 1074 C CA . LYS A 1 162 ? -0.83351 6.87556 3.82271 1.000 33.26644 163 LYS A CA 1
ATOM 1075 C C . LYS A 1 162 ? -1.69882 5.97144 4.68478 1.000 31.42195 163 LYS A C 1
ATOM 1076 O O . LYS A 1 162 ? -2.87771 6.27103 4.89769 1.000 31.76713 163 LYS A O 1
ATOM 1082 N N . VAL A 1 163 ? -1.13952 4.87917 5.20338 1.000 27.06071 164 VAL A N 1
ATOM 1083 C CA . VAL A 1 163 ? -1.89788 3.94721 6.02885 1.000 29.87885 164 VAL A CA 1
ATOM 1084 C C . VAL A 1 163 ? -1.63631 4.12588 7.52168 1.000 33.62592 164 VAL A C 1
ATOM 1085 O O . VAL A 1 163 ? -2.27987 3.44824 8.33825 1.000 35.32135 164 VAL A O 1
ATOM 1089 N N . ALA A 1 164 ? -0.72012 5.01427 7.90583 1.000 28.01415 165 ALA A N 1
ATOM 1090 C CA . ALA A 1 164 ? -0.36874 5.16917 9.31208 1.000 28.02598 165 ALA A CA 1
ATOM 1091 C C . ALA A 1 164 ? -1.49589 5.85005 10.07773 1.000 28.91059 165 ALA A C 1
ATOM 1092 O O . ALA A 1 164 ? -1.99243 6.89852 9.65902 1.000 31.35281 165 ALA A O 1
ATOM 1094 N N . GLN A 1 165 ? -1.88006 5.26775 11.21598 1.000 26.58784 166 GLN A N 1
ATOM 1095 C CA . GLN A 1 165 ? -2.99607 5.75463 12.01445 1.000 27.82423 166 GLN A CA 1
ATOM 1096 C C . GLN A 1 165 ? -2.48141 6.50158 13.23835 1.000 25.47344 166 GLN A C 1
ATOM 1097 O O . GLN A 1 165 ? -1.52277 6.06864 13.87584 1.000 27.35843 166 GLN A O 1
ATOM 1103 N N . TRP A 1 166 ? -3.13946 7.60977 13.56837 1.000 24.57566 167 TRP A N 1
ATOM 1104 C CA . TRP A 1 166 ? -2.83958 8.32096 14.80455 1.000 24.77869 167 TRP A CA 1
ATOM 1105 C C . TRP A 1 166 ? -3.18996 7.46134 16.01203 1.000 26.43658 167 TRP A C 1
ATOM 1106 O O . TRP A 1 166 ? -4.20163 6.75359 16.02904 1.000 27.11433 167 TRP A O 1
ATOM 1117 N N . SER A 1 167 ? -2.34293 7.52463 17.02941 1.000 26.72316 168 SER A N 1
ATOM 1118 C CA . SER A 1 167 ? -2.67505 6.92338 18.29999 1.000 24.45429 168 SER A CA 1
ATOM 1119 C C . SER A 1 167 ? -3.88648 7.64063 18.89483 1.000 25.04456 168 SER A C 1
ATOM 1120 O O . SER A 1 167 ? -4.23439 8.75003 18.47816 1.000 26.68269 168 SER A O 1
ATOM 1123 N N . PRO A 1 168 ? -4.54624 7.03653 19.87930 1.000 27.46002 169 PRO A N 1
ATOM 1124 C CA . PRO A 1 168 ? -5.51494 7.79982 20.66917 1.000 23.32528 169 PRO A CA 1
ATOM 1125 C C . PRO A 1 168 ? -4.80136 8.91940 21.41220 1.000 27.41978 169 PRO A C 1
ATOM 1126 O O . PRO A 1 168 ? -3.57772 8.92341 21.56636 1.000 28.55308 169 PRO A O 1
ATOM 1130 N N A GLU A 1 169 ? -5.57919 9.91150 21.82882 0.678 28.95337 170 GLU A N 1
ATOM 1131 N N B GLU A 1 169 ? -5.59322 9.85851 21.91269 0.322 28.99680 170 GLU A N 1
ATOM 1132 C CA A GLU A 1 169 ? -5.01407 10.94106 22.68527 0.678 27.90998 170 GLU A CA 1
ATOM 1133 C CA B GLU A 1 169 ? -5.07129 10.96296 22.70907 0.322 28.00072 170 GLU A CA 1
ATOM 1134 C C A GLU A 1 169 ? -4.45386 10.28535 23.93927 0.678 33.22898 170 GLU A C 1
ATOM 1135 C C B GLU A 1 169 ? -4.53444 10.44179 24.04186 0.322 33.00868 170 GLU A C 1
ATOM 1136 O O A GLU A 1 169 ? -5.06256 9.37826 24.51663 0.678 35.36175 170 GLU A O 1
ATOM 1137 O O B GLU A 1 169 ? -5.27030 9.80833 24.80668 0.322 34.78702 170 GLU A O 1
ATOM 1148 N N . ILE A 1 170 ? -3.24943 10.69777 24.31379 1.000 23.44935 171 ILE A N 1
ATOM 1149 C CA . ILE A 1 170 ? -2.55736 10.19109 25.49936 1.000 26.08634 171 ILE A CA 1
ATOM 1150 C C . ILE A 1 170 ? -2.46003 11.31345 26.52063 1.000 28.01959 171 ILE A C 1
ATOM 1151 O O . ILE A 1 170 ? -1.95458 12.39845 26.20956 1.000 25.15782 171 ILE A O 1
ATOM 1156 N N . ALA A 1 171 ? -2.91098 11.04610 27.74888 1.000 24.04574 172 ALA A N 1
ATOM 1157 C CA . ALA A 1 171 ? -2.90307 12.04274 28.82083 1.000 27.57103 172 ALA A CA 1
ATOM 1158 C C . ALA A 1 171 ? -1.58171 11.91554 29.55705 1.000 25.33199 172 ALA A C 1
ATOM 1159 O O . ALA A 1 171 ? -1.43378 11.08856 30.46152 1.000 28.49245 172 ALA A O 1
ATOM 1161 N N . CYS A 1 172 ? -0.61911 12.74876 29.18318 1.000 21.81723 173 CYS A N 1
ATOM 1162 C CA . CYS A 1 172 ? 0.74943 12.62236 29.65370 1.000 21.95805 173 CYS A CA 1
ATOM 1163 C C . CYS A 1 172 ? 0.94127 13.47099 30.90230 1.000 23.67040 173 CYS A C 1
ATOM 1164 O O . CYS A 1 172 ? 0.85240 14.70091 30.83340 1.000 20.46938 173 CYS A O 1
ATOM 1167 N N . ALA A 1 173 ? 1.23531 12.82279 32.02585 1.000 23.70772 174 ALA A N 1
ATOM 1168 C CA . ALA A 1 173 ? 1.29037 13.52018 33.30462 1.000 21.52310 174 ALA A CA 1
ATOM 1169 C C . ALA A 1 173 ? 2.57294 14.32328 33.47625 1.000 18.12578 174 ALA A C 1
ATOM 1170 O O . ALA A 1 173 ? 3.65860 13.89110 33.07451 1.000 23.16704 174 ALA A O 1
ATOM 1172 N N . GLY A 1 174 ? 2.45216 15.47625 34.14739 1.000 18.47059 175 GLY A N 1
ATOM 1173 C CA . GLY A 1 174 ? 3.63606 16.24216 34.49449 1.000 20.14721 175 GLY A CA 1
ATOM 1174 C C . GLY A 1 174 ? 4.53384 15.49438 35.46228 1.000 20.67899 175 GLY A C 1
ATOM 1175 O O . GLY A 1 174 ? 4.06917 14.72301 36.30853 1.000 23.40836 175 GLY A O 1
ATOM 1176 N N . GLU A 1 175 ? 5.84960 15.71327 35.32808 1.000 18.93595 176 GLU A N 1
ATOM 1177 C CA . GLU A 1 175 ? 6.79145 15.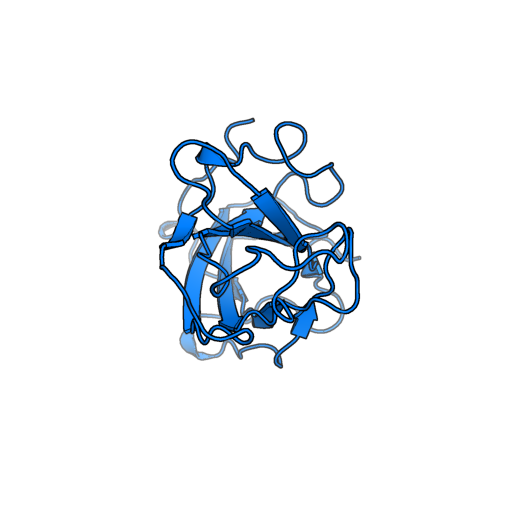02029 36.20902 1.000 24.13676 176 GLU A CA 1
ATOM 1178 C C . GLU A 1 175 ? 6.70071 15.52702 37.64491 1.000 27.29036 176 GLU A C 1
ATOM 1179 O O . GLU A 1 175 ? 6.85120 14.73905 38.59121 1.000 25.18198 176 GLU A O 1
ATOM 1185 N N . ASP A 1 176 ? 6.43924 16.82069 37.82852 1.000 22.23016 177 ASP A N 1
ATOM 1186 C CA . ASP A 1 176 ? 6.34438 17.42776 39.15267 1.000 25.11739 177 ASP A CA 1
ATOM 1187 C C . ASP A 1 176 ? 4.92209 17.42595 39.70521 1.000 28.17524 177 ASP A C 1
ATOM 1188 O O . ASP A 1 176 ? 4.72571 17.17371 40.89710 1.000 27.99646 177 ASP A O 1
ATOM 1193 N N A ARG A 1 177 ? 3.92969 17.72973 38.87380 0.286 24.79227 178 ARG A N 1
ATOM 1194 N N B ARG A 1 177 ? 3.92503 17.72542 38.87586 0.714 24.73214 178 ARG A N 1
ATOM 1195 C CA A ARG A 1 177 ? 2.52164 17.68831 39.26862 0.286 22.91963 178 ARG A CA 1
ATOM 1196 C CA B ARG A 1 177 ? 2.51082 17.70314 39.26576 0.714 22.73721 178 ARG A CA 1
ATOM 1197 C C A ARG A 1 177 ? 1.80109 16.78508 38.27775 0.286 27.05634 178 ARG A C 1
ATOM 1198 C C B ARG A 1 177 ? 1.78473 16.79313 38.28375 0.714 27.15844 178 ARG A C 1
ATOM 1199 O O A ARG A 1 177 ? 1.49019 17.20361 37.15657 0.286 24.81748 178 ARG A O 1
ATOM 1200 O O B ARG A 1 177 ? 1.44270 17.22130 37.17236 0.714 24.78269 178 ARG A O 1
ATOM 1215 N N . ALA A 1 178 ? 1.53488 15.54813 38.69778 1.000 25.87981 179 ALA A N 1
ATOM 1216 C CA . ALA A 1 178 ? 0.89537 14.58173 37.80961 1.000 26.71699 179 ALA A CA 1
ATOM 1217 C C . ALA A 1 178 ? -0.50525 15.00414 37.38736 1.000 23.61908 179 ALA A C 1
ATOM 1218 O O . ALA A 1 178 ? -0.99776 14.50978 36.36930 1.000 27.38042 179 ALA A O 1
ATOM 1220 N N . SER A 1 179 ? -1.16515 15.90589 38.13029 1.000 25.69653 180 SER A N 1
ATOM 1221 C CA . SER A 1 179 ? -2.49635 16.33994 37.71658 1.000 24.75861 180 SER A CA 1
ATOM 1222 C C . SER A 1 179 ? -2.45842 17.32819 36.55797 1.000 24.32830 180 SER A C 1
ATOM 1223 O O . SER A 1 179 ? -3.50271 17.56737 35.94104 1.000 25.34991 180 SER A O 1
ATOM 1226 N N . SER A 1 180 ? -1.29409 17.90436 36.26339 1.000 24.86843 181 SER A N 1
ATOM 1227 C CA . SER A 1 180 ? -1.10662 18.65961 35.03291 1.000 21.26869 181 SER A CA 1
ATOM 1228 C C . SER A 1 180 ? -0.82770 17.67618 33.90021 1.000 19.13097 181 SER A C 1
ATOM 1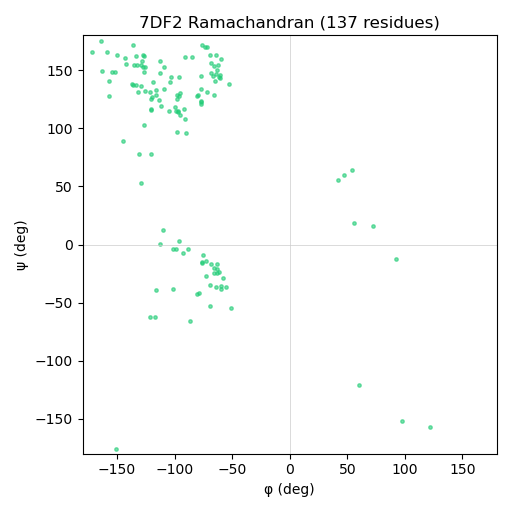229 O O . SER A 1 180 ? 0.02398 16.79233 34.03654 1.000 20.58925 181 SER A O 1
ATOM 1232 N N A LYS A 1 181 ? -1.53894 17.82941 32.78743 0.302 23.12911 182 LYS A N 1
ATOM 1233 N N B LYS A 1 181 ? -1.54435 17.82660 32.78341 0.698 23.19432 182 LYS A N 1
ATOM 1234 C CA A LYS A 1 181 ? -1.43682 16.88682 31.68597 0.302 19.76641 182 LYS A CA 1
ATOM 1235 C CA B LYS A 1 181 ? -1.45605 16.88004 31.68037 0.698 19.63737 182 LYS A CA 1
ATOM 1236 C C A LYS A 1 181 ? -1.21925 17.62616 30.37761 0.302 19.27794 182 LYS A C 1
ATOM 1237 C C B LYS A 1 181 ? -1.23632 17.61280 30.36959 0.698 19.18889 182 LYS A C 1
ATOM 1238 O O A LYS A 1 181 ? -1.81039 18.68388 30.14549 0.302 19.99790 182 LYS A O 1
ATOM 1239 O O B LYS A 1 181 ? -1.85530 18.64852 30.12182 0.698 20.05678 182 LYS A O 1
ATOM 1250 N N . VAL A 1 182 ? -0.35311 17.07281 29.53480 1.000 18.84240 183 VAL A N 1
ATOM 1251 C CA . VAL A 1 182 ? -0.29740 17.42244 28.12344 1.000 18.20612 183 VAL A CA 1
ATOM 1252 C C . VAL A 1 182 ? -0.89194 16.24604 27.36478 1.000 20.71999 183 VAL A C 1
ATOM 1253 O O . VAL A 1 182 ? -0.58775 15.08543 27.66421 1.000 22.37674 183 VAL A O 1
ATOM 1257 N N . TYR A 1 183 ? -1.78437 16.53664 26.43387 1.000 17.74094 184 TYR A N 1
ATOM 1258 C CA . TYR A 1 183 ? -2.44535 15.49386 25.67060 1.000 16.53489 184 TYR A CA 1
ATOM 1259 C C . TYR A 1 183 ? -1.71796 15.34742 24.35045 1.000 17.30275 184 TYR A C 1
ATOM 1260 O O . TYR A 1 183 ? -1.53574 16.33682 23.63049 1.000 18.65116 184 TYR A O 1
ATOM 1269 N N . LEU A 1 184 ? -1.28456 14.12325 24.05712 1.000 17.94214 185 LEU A N 1
ATOM 1270 C CA . LEU A 1 184 ? -0.41059 13.84273 22.92328 1.000 20.38484 185 LEU A CA 1
ATOM 1271 C C . LEU A 1 184 ? -1.01564 12.77121 22.03050 1.000 23.12789 185 LEU A C 1
ATOM 1272 O O . LEU A 1 184 ? -1.77815 11.91658 22.48748 1.000 23.02536 185 LEU A O 1
ATOM 1277 N N . ARG A 1 185 ? -0.64994 12.81632 20.75053 1.000 17.87774 186 ARG A N 1
ATOM 1278 C CA . ARG A 1 185 ? -0.88750 11.70789 19.83089 1.000 19.09694 186 ARG A CA 1
ATOM 1279 C C . ARG A 1 185 ? 0.37779 11.48929 19.02445 1.000 21.18092 186 ARG A C 1
ATOM 1280 O O . ARG A 1 185 ? 1.14868 12.42558 18.79903 1.000 20.11033 186 ARG A O 1
ATOM 1288 N N . TYR A 1 186 ? 0.57107 10.26834 18.53304 1.000 22.10790 187 TYR A N 1
ATOM 1289 C CA . TYR A 1 186 ? 1.70259 10.04149 17.65297 1.000 18.23881 187 TYR A CA 1
ATOM 1290 C C . TYR A 1 186 ? 1.29484 9.13226 16.51037 1.000 21.41451 187 TYR A C 1
ATOM 1291 O O . TYR A 1 186 ? 0.29846 8.40699 16.58395 1.000 22.72319 187 TYR A O 1
ATOM 1300 N N A ARG A 1 187 ? 2.07841 9.16982 15.44385 0.465 21.10007 188 ARG A N 1
ATOM 1301 N N B ARG A 1 187 ? 2.06774 9.24261 15.42545 0.535 21.02124 188 ARG A N 1
ATOM 1302 C CA A ARG A 1 187 ? 1.98336 8.12017 14.44365 0.465 20.47849 188 ARG A CA 1
ATOM 1303 C CA B ARG A 1 187 ? 2.05492 8.32841 14.28974 0.535 20.42410 188 ARG A CA 1
ATOM 1304 C C A ARG A 1 187 ? 3.36202 7.94182 13.84090 0.465 22.37657 188 ARG A C 1
ATOM 1305 C C B ARG A 1 187 ? 3.48723 7.89863 14.01270 0.535 22.15478 188 ARG A C 1
ATOM 1306 O O A ARG A 1 187 ? 4.15466 8.88715 13.77264 0.465 20.20856 188 ARG A O 1
ATOM 1307 O O B ARG A 1 187 ? 4.43520 8.63656 14.29705 0.535 18.37172 188 ARG A O 1
ATOM 1322 N N . TRP A 1 188 ? 3.65338 6.71055 13.43501 1.000 22.13993 189 TRP A N 1
ATOM 1323 C CA . TRP A 1 188 ? 4.96501 6.39336 12.89675 1.000 23.73756 189 TRP A CA 1
ATOM 1324 C C . TRP A 1 188 ? 4.81704 5.34890 11.80496 1.000 21.50573 189 TRP A C 1
ATOM 1325 O O . TRP A 1 188 ? 3.90807 4.51229 11.83771 1.000 26.39080 189 TRP A O 1
ATOM 1336 N N . TYR A 1 189 ? 5.73183 5.41309 10.84756 1.000 24.00548 190 TYR A N 1
ATOM 1337 C CA . TYR A 1 189 ? 5.58828 4.64485 9.62023 1.000 27.46863 190 TYR A CA 1
ATOM 1338 C C . TYR A 1 189 ? 6.92573 4.57607 8.90952 1.000 24.88826 190 TYR A C 1
ATOM 1339 O O . TYR A 1 189 ? 7.73994 5.50250 8.97676 1.000 24.09116 190 TYR A O 1
ATOM 1348 N N . ASN A 1 190 ? 7.12762 3.46975 8.20143 1.000 25.30013 191 ASN A N 1
ATOM 1349 C CA . ASN A 1 190 ? 8.32533 3.31301 7.40273 1.000 27.60144 191 ASN A CA 1
ATOM 1350 C C . ASN A 1 190 ? 8.32555 4.30223 6.24734 1.000 25.89271 191 ASN A C 1
ATOM 1351 O O . ASN A 1 190 ? 7.27896 4.63949 5.68781 1.000 26.71238 191 ASN A O 1
ATOM 1356 N N . ILE A 1 191 ? 9.51818 4.77530 5.90792 1.000 23.53145 192 ILE A N 1
ATOM 1357 C CA . ILE A 1 191 ? 9.73778 5.68496 4.79020 1.000 28.10469 192 ILE A CA 1
ATOM 1358 C C . ILE A 1 191 ? 10.91199 5.14157 3.98496 1.000 31.09545 192 ILE A C 1
ATOM 1359 O O . ILE A 1 191 ? 11.75920 4.42352 4.53976 1.000 29.58694 192 ILE A O 1
ATOM 1364 N N . PRO A 1 192 ? 11.00577 5.44583 2.69368 1.000 31.55204 193 PRO A N 1
ATOM 1365 C CA . PRO A 1 192 ? 12.17441 5.00449 1.92186 1.000 29.26437 193 PRO A CA 1
ATOM 1366 C C . PRO A 1 192 ? 13.44848 5.60186 2.48780 1.000 32.21814 193 PRO A C 1
ATOM 1367 O O . PRO A 1 192 ? 13.46462 6.74276 2.95092 1.000 31.50832 193 PRO A O 1
ATOM 1371 N N . GLU A 1 193 ? 14.52848 4.81424 2.44609 1.000 32.66960 194 GLU A N 1
ATOM 1372 C CA . GLU A 1 193 ? 15.80041 5.26460 3.00466 1.000 32.42489 194 GLU A CA 1
ATOM 1373 C C . GLU A 1 193 ? 16.24330 6.59330 2.40214 1.000 30.44895 194 GLU A C 1
ATOM 1374 O O . GLU A 1 193 ? 16.82795 7.43461 3.09695 1.000 31.09618 194 GLU A O 1
ATOM 1380 N N . SER A 1 194 ? 15.97879 6.79869 1.10615 1.000 32.60947 195 SER A N 1
ATOM 1381 C CA . SER A 1 194 ? 16.43572 8.01019 0.43301 1.000 33.77203 195 SER A CA 1
ATOM 1382 C C . SER A 1 194 ? 15.80858 9.26688 1.02538 1.000 35.15037 195 SER A C 1
ATOM 1383 O O . SER A 1 194 ? 16.38963 10.35315 0.92151 1.000 29.88216 195 SER A O 1
ATOM 1386 N N . THR A 1 195 ? 14.63576 9.14246 1.64633 1.000 33.83322 196 THR A N 1
ATOM 1387 C CA . THR A 1 195 ? 13.89654 10.28279 2.18239 1.000 30.55133 196 THR A CA 1
ATOM 1388 C C . THR A 1 195 ? 14.14922 10.51092 3.66483 1.000 37.11327 196 THR A C 1
ATOM 1389 O O . THR A 1 195 ? 13.54001 11.40868 4.25406 1.000 29.35345 196 THR A O 1
ATOM 1393 N N . CYS A 1 196 ? 15.02125 9.72205 4.28174 1.000 30.53714 197 CYS A N 1
ATOM 1394 C CA . CYS A 1 196 ? 15.20958 9.78547 5.72358 1.000 29.61284 197 CYS A CA 1
ATOM 1395 C C . CYS A 1 196 ? 16.11268 10.96392 6.08252 1.000 34.04979 197 CYS A C 1
ATOM 1396 O O . CYS A 1 196 ? 17.19539 11.12361 5.51484 1.000 31.10491 197 CYS A O 1
ATOM 1399 N N . ARG A 1 197 ? 15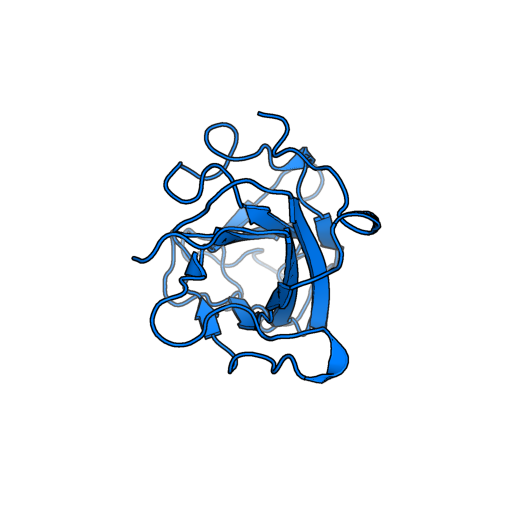.65682 11.81600 7.03637 1.000 22.13366 198 ARG A N 1
ATOM 1400 C CA . ARG A 1 197 ? 16.40862 13.03105 7.33900 1.000 24.43393 198 ARG A CA 1
ATOM 1401 C C . ARG A 1 197 ? 17.32629 12.80024 8.52935 1.000 33.98118 198 ARG A C 1
ATOM 1402 O O . ARG A 1 197 ? 16.86152 12.30316 9.56749 1.000 29.77149 198 ARG A O 1
ATOM 1410 N N . PRO A 1 198 ? 18.61076 13.15047 8.43183 1.000 33.14029 199 PRO A N 1
ATOM 1411 C CA . PRO A 1 198 ? 19.48935 13.07381 9.60690 1.000 39.90357 199 PRO A CA 1
ATOM 1412 C C . PRO A 1 198 ? 19.07023 14.06172 10.68440 1.000 35.89708 199 PRO A C 1
ATOM 1413 O O . PRO A 1 198 ? 18.47431 15.10649 10.40879 1.000 44.90970 199 PRO A O 1
ATOM 1417 N N . SER A 1 199 ? 19.39926 13.71835 11.92743 1.000 39.67939 200 SER A N 1
ATOM 1418 C CA . SER A 1 199 ? 19.01360 14.52050 13.08202 1.000 40.10343 200 SER A CA 1
ATOM 1419 C C . SER A 1 199 ? 19.93899 14.18032 14.24243 1.000 44.98070 200 SER A C 1
ATOM 1420 O O . SER A 1 199 ? 20.64895 13.17134 14.22272 1.000 50.73000 200 SER A O 1
ATOM 1423 N N . SER A 1 200 ? 19.90472 15.02933 15.26854 1.000 39.38554 201 SER A N 1
ATOM 1424 C CA . SER A 1 200 ? 20.69404 14.81017 16.47160 1.000 43.81250 201 SER A CA 1
ATOM 1425 C C . SER A 1 200 ? 19.99275 15.44986 17.66130 1.000 45.53665 201 SER A C 1
ATOM 1426 O O . SER A 1 200 ? 19.30824 16.46846 17.52650 1.000 42.84102 201 SER A O 1
ATOM 1429 N N . ASN A 1 201 ? 20.17216 14.84093 18.83281 1.000 38.64266 202 ASN A N 1
ATOM 1430 C CA . ASN A 1 201 ? 19.76868 15.51073 20.06410 1.000 43.70688 202 ASN A CA 1
ATOM 1431 C C . ASN A 1 201 ? 20.65237 16.71420 20.35933 1.000 54.02233 202 ASN A C 1
ATOM 1432 O O . ASN A 1 201 ? 20.26376 17.56609 21.16345 1.000 43.85299 202 ASN A O 1
ATOM 1437 N N . GLY A 1 202 ? 21.82322 16.80186 19.72186 1.000 50.07713 203 GLY A N 1
ATOM 1438 C CA . GLY A 1 202 ? 22.76534 17.87557 19.96891 1.000 54.22763 203 GLY A CA 1
ATOM 1439 C C . GLY A 1 202 ? 23.11072 18.00856 21.43651 1.000 62.17432 203 GLY A C 1
ATOM 1440 O O . GLY A 1 202 ? 22.81747 19.04373 22.04317 1.000 66.39458 203 GLY A O 1
ATOM 1441 N N . GLN A 1 203 ? 23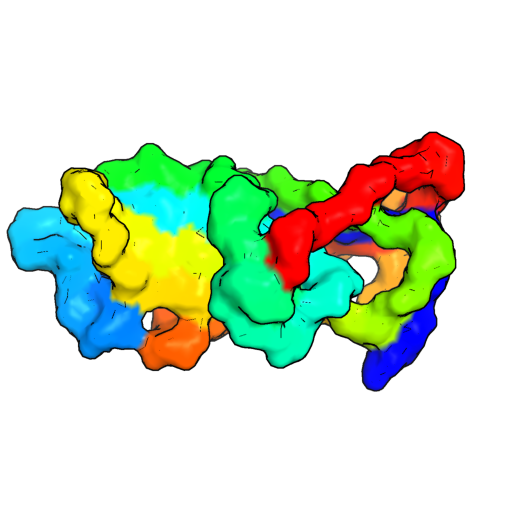.74531 16.96582 21.98773 1.000 72.58511 204 GLN A N 1
ATOM 1442 C CA . GLN A 1 203 ? 24.02090 16.73885 23.42247 1.000 73.35094 204 GLN A CA 1
ATOM 1443 C C . GLN A 1 203 ? 22.83723 16.02229 24.07422 1.000 61.16740 204 GLN A C 1
ATOM 1444 O O . GLN A 1 203 ? 22.95952 14.88468 24.53566 1.000 60.68406 204 GLN A O 1
#

Sequence (170 aa):
YPLITGFFRIEMNVVRRLLDTQGKSHTGLPCDIFDKCCDPKIIAFIDTEKPNNDFGGDSVPYSNYITLVDANNTPDVVEIDKTISRDVCGKKGVVRRKIAMRVRAIDKKDGLNDDKIDNYKCCHITGERNPPAENEKVAQWSPEEIACAGEDRRASSKKVYLRYRRWYNIPESTCRPSSNGQ